Protein AF-A0A7S2JV57-F1 (afdb_monomer_lite)

Structure (mmCIF, N/CA/C/O backbone):
data_AF-A0A7S2JV57-F1
#
_entry.id   AF-A0A7S2JV57-F1
#
loop_
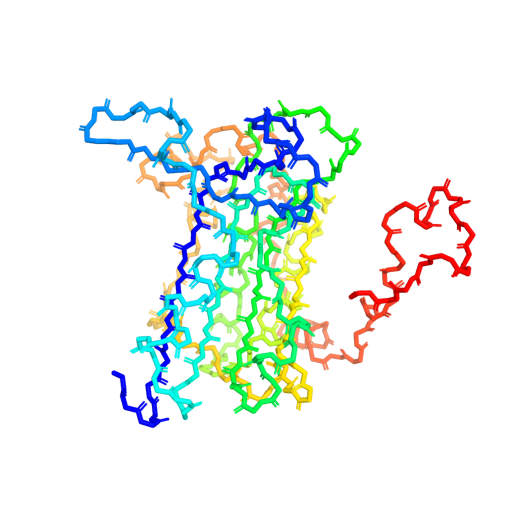_atom_site.group_PDB
_atom_site.id
_atom_site.type_symbol
_atom_site.label_atom_id
_atom_site.label_alt_id
_atom_site.label_comp_id
_atom_site.label_asym_id
_atom_site.label_entity_id
_atom_site.label_seq_id
_atom_site.pdbx_PDB_ins_code
_atom_site.Cartn_x
_atom_site.Cartn_y
_atom_site.Cartn_z
_atom_site.occupancy
_atom_site.B_iso_or_equiv
_atom_site.auth_seq_id
_atom_site.auth_comp_id
_atom_site.auth_asym_id
_atom_site.auth_atom_id
_atom_site.pdbx_PDB_model_num
ATOM 1 N N . CYS A 1 1 ? -5.143 -17.415 -11.036 1.00 80.00 1 CYS A N 1
ATOM 2 C CA . CYS A 1 1 ? -6.145 -16.483 -10.489 1.00 80.00 1 CYS A CA 1
ATOM 3 C C . CYS A 1 1 ? -7.452 -16.587 -11.271 1.00 80.00 1 CYS A C 1
ATOM 5 O O . CYS A 1 1 ? -7.381 -16.533 -12.492 1.00 80.00 1 CYS A O 1
ATOM 7 N N . GLY A 1 2 ? -8.588 -16.819 -10.602 1.00 85.44 2 GLY A N 1
ATOM 8 C CA . GLY A 1 2 ? -10.013 -16.694 -10.966 1.00 85.44 2 GLY A CA 1
ATOM 9 C C . GLY A 1 2 ? -10.443 -15.332 -11.540 1.00 85.44 2 GLY A C 1
ATOM 10 O O . GLY A 1 2 ? -9.710 -14.369 -11.351 1.00 85.44 2 GLY A O 1
ATOM 11 N N . PRO A 1 3 ? -11.622 -15.222 -12.188 1.00 82.31 3 PRO A N 1
ATOM 12 C CA . PRO A 1 3 ? -12.261 -13.926 -12.467 1.00 82.31 3 PRO A CA 1
ATOM 13 C C . PRO A 1 3 ? -12.579 -13.127 -11.191 1.00 82.31 3 PRO A C 1
ATOM 15 O O . PRO A 1 3 ? -12.542 -11.905 -11.201 1.00 82.31 3 PRO A O 1
ATOM 18 N N . ASP A 1 4 ? -12.827 -13.816 -10.074 1.00 90.69 4 ASP A N 1
ATOM 19 C CA . ASP A 1 4 ? -13.120 -13.181 -8.783 1.00 90.69 4 ASP A CA 1
ATOM 20 C C . ASP A 1 4 ? -11.883 -13.023 -7.888 1.00 90.69 4 ASP A C 1
ATOM 22 O O . ASP A 1 4 ? -11.968 -12.416 -6.818 1.00 90.69 4 ASP A O 1
ATOM 26 N N . ASP A 1 5 ? -10.726 -13.526 -8.319 1.00 95.81 5 ASP A N 1
ATOM 27 C CA . ASP A 1 5 ? -9.497 -13.430 -7.539 1.00 95.81 5 ASP A CA 1
ATOM 28 C C . ASP A 1 5 ? -8.924 -12.010 -7.600 1.00 95.81 5 ASP A C 1
ATOM 30 O O . ASP A 1 5 ? -9.118 -11.258 -8.561 1.00 95.81 5 ASP A O 1
ATOM 34 N N . VAL A 1 6 ? -8.147 -11.672 -6.573 1.00 97.56 6 VAL A N 1
ATOM 35 C CA . VAL A 1 6 ? -7.280 -10.497 -6.572 1.00 97.56 6 VAL A CA 1
ATOM 36 C C . 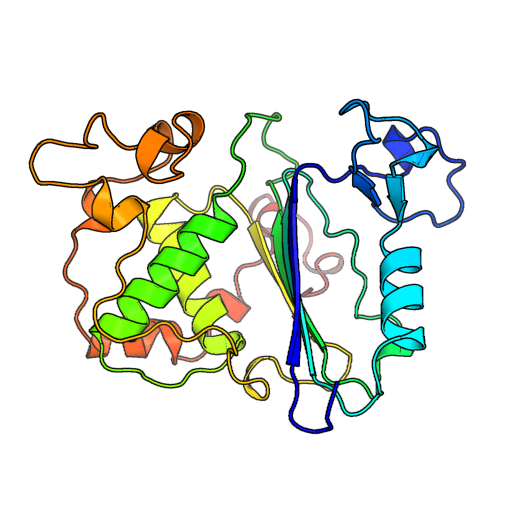VAL A 1 6 ? -5.839 -10.978 -6.466 1.00 97.56 6 VAL A C 1
ATOM 38 O O . VAL A 1 6 ? -5.483 -11.690 -5.528 1.00 97.56 6 VAL A O 1
ATOM 41 N N . TYR A 1 7 ? -5.006 -10.610 -7.433 1.00 98.00 7 TYR A N 1
ATOM 42 C CA . TYR A 1 7 ? -3.561 -10.750 -7.324 1.00 98.00 7 TYR A CA 1
ATOM 43 C C . TYR A 1 7 ? -3.022 -9.553 -6.541 1.00 98.00 7 TYR A C 1
ATOM 45 O O . TYR A 1 7 ? -3.195 -8.409 -6.958 1.00 98.00 7 TYR A O 1
ATOM 53 N N . VAL A 1 8 ? -2.384 -9.815 -5.402 1.00 98.06 8 VAL A N 1
ATOM 54 C CA . VAL A 1 8 ? -1.788 -8.775 -4.557 1.00 98.06 8 VAL A CA 1
ATOM 55 C C . VAL A 1 8 ? -0.277 -8.948 -4.557 1.00 98.06 8 VAL A C 1
ATOM 57 O O . VAL A 1 8 ? 0.218 -10.024 -4.218 1.00 98.06 8 VAL A O 1
ATOM 60 N N . LEU A 1 9 ? 0.448 -7.884 -4.892 1.00 97.81 9 LEU A N 1
ATOM 61 C CA . LEU A 1 9 ? 1.893 -7.800 -4.712 1.00 97.81 9 LEU A CA 1
ATOM 62 C C . LEU A 1 9 ? 2.192 -6.706 -3.696 1.00 97.81 9 LEU A C 1
ATOM 64 O O . LEU A 1 9 ? 1.820 -5.552 -3.890 1.00 97.81 9 LEU A O 1
ATOM 68 N N . TYR A 1 10 ? 2.877 -7.084 -2.623 1.00 97.19 10 TYR A N 1
ATOM 69 C CA . TYR A 1 10 ? 3.410 -6.159 -1.633 1.00 97.19 10 TYR A CA 1
ATOM 70 C C . TYR A 1 10 ? 4.933 -6.147 -1.729 1.00 97.19 10 TYR A C 1
ATOM 72 O O . TYR A 1 10 ? 5.565 -7.203 -1.644 1.00 97.19 10 TYR A O 1
ATOM 80 N N . PHE A 1 11 ? 5.510 -4.962 -1.887 1.00 95.38 11 PHE A N 1
ATOM 81 C CA . PHE A 1 11 ? 6.947 -4.737 -1.851 1.00 95.38 11 PHE A CA 1
ATOM 82 C C . PHE A 1 11 ? 7.257 -3.649 -0.829 1.00 95.38 11 PHE A C 1
ATOM 84 O O . PHE A 1 11 ? 6.668 -2.574 -0.881 1.00 95.38 11 PHE A O 1
ATOM 91 N N . ALA A 1 12 ? 8.204 -3.918 0.063 1.00 92.44 12 ALA A N 1
ATOM 92 C CA . ALA A 1 12 ? 8.790 -2.914 0.936 1.00 92.44 12 ALA A CA 1
ATOM 93 C C . ALA A 1 12 ? 10.308 -3.045 0.883 1.00 92.44 12 ALA A C 1
ATOM 95 O O . ALA A 1 12 ? 10.845 -4.119 1.164 1.00 92.44 12 ALA A O 1
ATOM 96 N N . GLY A 1 13 ? 10.991 -1.972 0.500 1.00 89.94 13 GLY A N 1
ATOM 97 C CA . GLY A 1 13 ? 12.435 -1.999 0.310 1.00 89.94 13 GLY A CA 1
ATOM 98 C C . GLY A 1 13 ? 12.952 -0.809 -0.482 1.00 89.94 13 GLY A C 1
ATOM 99 O O . GLY A 1 13 ? 12.261 0.191 -0.672 1.00 89.94 13 GLY A O 1
ATOM 100 N N . HIS A 1 14 ? 14.188 -0.924 -0.956 1.00 88.00 14 HIS A N 1
ATOM 101 C CA . HIS A 1 14 ? 14.800 0.124 -1.759 1.00 88.00 14 HIS A CA 1
ATOM 102 C C . HIS A 1 14 ? 14.254 0.112 -3.193 1.00 88.00 14 HIS A C 1
ATOM 104 O O . HIS A 1 14 ? 14.039 -0.937 -3.807 1.00 88.00 14 HIS A O 1
ATOM 110 N N . GLY A 1 15 ? 14.039 1.314 -3.712 1.00 87.19 15 GLY A N 1
ATOM 111 C CA . GLY A 1 15 ? 13.953 1.585 -5.143 1.00 87.19 15 GLY A CA 1
ATOM 112 C C . GLY A 1 15 ? 15.324 2.024 -5.657 1.00 87.19 15 GLY A C 1
ATOM 113 O O . GLY A 1 15 ? 16.251 2.214 -4.880 1.00 87.19 15 GLY A O 1
ATOM 114 N N . MET A 1 16 ? 15.487 2.164 -6.961 1.00 85.56 16 MET A N 1
ATOM 115 C CA . MET A 1 16 ? 16.676 2.786 -7.535 1.00 85.56 16 MET A CA 1
ATOM 116 C C . MET A 1 16 ? 16.305 3.413 -8.866 1.00 85.56 16 MET A C 1
ATOM 118 O O . MET A 1 16 ? 15.709 2.749 -9.716 1.00 85.56 16 MET A O 1
ATOM 122 N N . ASP A 1 17 ? 16.671 4.674 -9.063 1.00 82.81 17 ASP A N 1
ATOM 123 C CA . ASP A 1 17 ? 16.501 5.317 -10.358 1.00 82.81 17 ASP A CA 1
ATOM 124 C C . ASP A 1 17 ? 17.548 4.783 -11.340 1.00 82.81 17 ASP A C 1
ATOM 126 O O . ASP A 1 17 ? 18.711 4.564 -10.993 1.00 82.81 17 ASP A O 1
ATOM 130 N N . ALA A 1 18 ? 17.163 4.596 -12.604 1.00 71.69 18 ALA A N 1
ATOM 131 C CA . ALA A 1 18 ? 18.062 4.032 -13.614 1.00 71.69 18 ALA A CA 1
ATOM 132 C C . ALA A 1 18 ? 19.357 4.837 -13.813 1.00 71.69 18 ALA A C 1
ATOM 134 O O . ALA A 1 18 ? 20.391 4.276 -14.181 1.00 71.69 18 ALA A O 1
ATOM 135 N N . LYS A 1 19 ? 19.306 6.149 -13.544 1.00 70.12 19 LYS A N 1
ATOM 136 C CA . LYS A 1 19 ? 20.468 7.047 -13.590 1.00 70.12 19 LYS A CA 1
ATOM 137 C C . LYS A 1 19 ? 21.520 6.655 -12.553 1.00 70.12 19 LYS A C 1
ATOM 139 O O . LYS A 1 19 ? 22.707 6.651 -12.871 1.00 70.12 19 LYS A O 1
ATOM 144 N N . ASP A 1 20 ? 21.078 6.276 -11.359 1.00 70.44 20 ASP A N 1
ATOM 145 C CA . ASP A 1 20 ? 21.950 5.878 -10.252 1.00 70.44 20 ASP A CA 1
ATOM 146 C C . ASP A 1 20 ? 22.443 4.435 -10.414 1.00 70.44 20 ASP A C 1
ATOM 148 O O . ASP A 1 20 ? 23.538 4.091 -9.971 1.00 70.44 20 ASP A O 1
ATOM 152 N N . ALA A 1 21 ? 21.692 3.608 -11.146 1.00 64.25 21 ALA A N 1
ATOM 153 C CA . ALA A 1 21 ? 22.100 2.259 -11.533 1.00 64.25 21 ALA A CA 1
ATOM 154 C C . ALA A 1 21 ? 23.210 2.227 -12.610 1.00 64.25 21 ALA A C 1
ATOM 156 O O . ALA A 1 21 ? 23.669 1.147 -12.990 1.00 64.25 21 ALA A O 1
ATOM 157 N N . GLY A 1 22 ? 23.638 3.385 -13.135 1.00 61.78 22 GLY A N 1
ATOM 158 C CA . GLY A 1 22 ? 24.635 3.472 -14.206 1.00 61.78 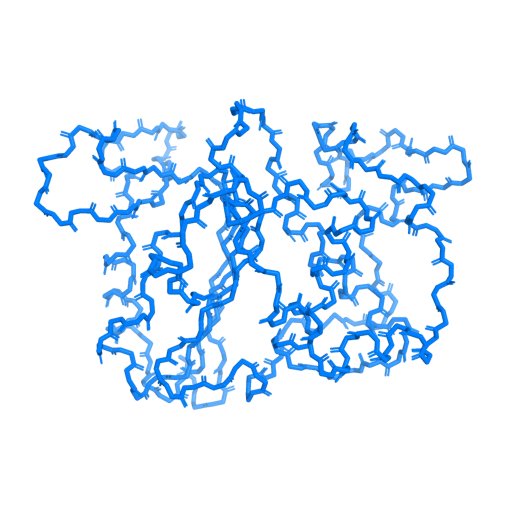22 GLY A CA 1
ATOM 159 C C . GLY A 1 22 ? 24.139 2.946 -15.559 1.00 61.78 22 GLY A C 1
ATOM 160 O O . GLY A 1 22 ? 24.955 2.647 -16.435 1.00 61.78 22 GLY A O 1
ATOM 161 N N . ALA A 1 23 ? 22.820 2.815 -15.738 1.00 58.62 23 ALA A N 1
ATOM 162 C CA . ALA A 1 23 ? 22.216 2.394 -16.995 1.00 58.62 23 ALA A CA 1
ATOM 163 C C . ALA A 1 23 ? 22.228 3.550 -18.013 1.00 58.62 23 ALA A C 1
ATOM 165 O O . ALA A 1 23 ? 21.997 4.711 -17.668 1.00 58.62 23 ALA A O 1
ATOM 166 N N . GLN A 1 24 ? 22.509 3.242 -19.284 1.00 52.22 24 GLN A N 1
ATOM 167 C CA . GLN A 1 24 ? 22.433 4.229 -20.365 1.00 52.22 24 GLN A CA 1
ATOM 168 C C . GLN A 1 24 ? 20.998 4.765 -20.472 1.00 52.22 24 GLN A C 1
ATOM 170 O O . GLN A 1 24 ? 20.042 3.996 -20.447 1.00 52.22 24 GLN A O 1
ATOM 175 N N . ALA A 1 25 ? 20.881 6.093 -20.544 1.00 45.31 25 ALA A N 1
ATOM 176 C CA . ALA A 1 25 ? 19.691 6.910 -20.290 1.00 45.31 25 ALA A CA 1
ATOM 177 C C . ALA A 1 25 ? 18.513 6.754 -21.281 1.00 45.31 25 ALA A C 1
ATOM 179 O O . ALA A 1 25 ? 17.686 7.660 -21.395 1.00 45.31 25 ALA A O 1
ATOM 180 N N . ASP A 1 26 ? 18.401 5.625 -21.974 1.00 43.16 26 ASP A N 1
ATOM 181 C CA . ASP A 1 26 ? 17.338 5.381 -22.943 1.00 43.16 26 ASP A CA 1
ATOM 182 C C . ASP A 1 26 ? 16.132 4.746 -22.241 1.00 43.16 26 ASP A C 1
ATOM 184 O O . ASP A 1 26 ? 15.951 3.532 -22.219 1.00 43.16 26 ASP A O 1
ATOM 188 N N . GLY A 1 27 ? 15.310 5.594 -21.616 1.00 50.84 27 GLY A N 1
ATOM 189 C CA . GLY A 1 27 ? 13.955 5.240 -21.169 1.00 50.84 27 GLY A CA 1
ATOM 190 C C . GLY A 1 27 ? 13.855 4.264 -19.991 1.00 50.84 27 GLY A C 1
ATOM 191 O O . GLY A 1 27 ? 12.753 3.834 -19.661 1.00 50.84 27 GLY A O 1
ATOM 192 N N . ALA A 1 28 ? 14.968 3.913 -19.346 1.00 56.12 28 ALA A N 1
ATOM 193 C CA . ALA A 1 28 ? 14.955 3.057 -18.168 1.00 56.12 28 ALA A CA 1
ATOM 194 C C . ALA A 1 28 ? 14.287 3.795 -16.990 1.00 56.12 28 ALA A C 1
ATOM 196 O O . ALA A 1 28 ? 14.824 4.770 -16.463 1.00 56.12 28 ALA A O 1
ATOM 197 N N . GLY A 1 29 ? 13.082 3.358 -16.617 1.00 72.56 29 GLY A N 1
ATOM 198 C CA . GLY A 1 29 ? 12.393 3.804 -15.404 1.00 72.56 29 GLY A CA 1
ATOM 199 C C . GLY A 1 29 ? 13.069 3.288 -14.129 1.00 72.56 29 GLY A C 1
ATOM 200 O O . GLY A 1 29 ? 14.086 2.592 -14.176 1.00 72.56 29 GLY A O 1
ATOM 201 N N . SER A 1 30 ? 12.507 3.620 -12.970 1.00 87.12 30 SER A N 1
ATOM 202 C CA . SER A 1 30 ? 13.023 3.156 -11.679 1.00 87.12 30 SER A CA 1
ATOM 203 C C . SER A 1 30 ? 12.874 1.634 -11.526 1.00 87.12 30 SER A C 1
ATOM 205 O O . SER A 1 30 ? 12.073 0.978 -12.199 1.00 87.12 30 SER A O 1
ATOM 207 N N . SER A 1 31 ? 13.699 1.049 -10.663 1.00 90.88 31 SER A N 1
ATOM 208 C CA . SER A 1 31 ? 13.781 -0.394 -10.422 1.00 90.88 31 SER A CA 1
ATOM 209 C C . SER A 1 31 ? 13.542 -0.724 -8.955 1.00 90.88 31 SER A C 1
ATOM 211 O O . SER A 1 31 ? 13.877 0.056 -8.066 1.00 90.88 31 SER A O 1
ATOM 213 N N . PHE A 1 32 ? 13.008 -1.912 -8.700 1.00 92.25 32 PHE A N 1
ATOM 214 C CA . PHE A 1 32 ? 13.012 -2.518 -7.375 1.00 92.25 32 PHE A CA 1
ATOM 215 C C . PHE A 1 32 ? 14.403 -3.083 -7.085 1.00 92.25 32 PHE A C 1
ATOM 217 O O . PHE A 1 32 ? 14.967 -3.805 -7.912 1.00 92.25 32 PHE A O 1
ATOM 224 N N . VAL A 1 33 ? 14.952 -2.787 -5.909 1.00 92.19 33 VAL A N 1
ATOM 225 C CA . VAL A 1 33 ? 16.232 -3.348 -5.470 1.00 92.19 33 VAL A CA 1
ATOM 226 C C . VAL A 1 33 ? 15.966 -4.663 -4.750 1.00 92.19 33 VAL A C 1
ATOM 228 O O . VAL A 1 33 ? 15.446 -4.685 -3.633 1.00 92.19 33 VAL A O 1
ATOM 231 N N . LEU A 1 34 ? 16.320 -5.772 -5.394 1.00 94.12 34 LEU A N 1
ATOM 232 C CA . LEU A 1 34 ? 16.249 -7.107 -4.810 1.00 94.12 34 LEU A CA 1
ATOM 233 C C . LEU A 1 34 ? 17.633 -7.550 -4.328 1.00 94.12 34 LEU A C 1
ATOM 235 O O . LEU A 1 34 ? 18.658 -6.923 -4.616 1.00 94.12 34 LEU A O 1
ATOM 239 N N . VAL A 1 35 ? 17.659 -8.673 -3.615 1.00 95.25 35 VAL A N 1
ATOM 240 C CA . VAL A 1 35 ? 18.890 -9.313 -3.147 1.00 95.25 35 VAL A CA 1
ATOM 241 C C . VAL A 1 35 ? 19.054 -10.693 -3.765 1.00 95.25 35 VAL A C 1
ATOM 243 O O . VAL A 1 35 ? 18.076 -11.399 -4.022 1.00 95.25 35 VAL A O 1
ATOM 246 N N . ASP A 1 36 ? 20.301 -11.092 -3.991 1.00 95.62 36 ASP A N 1
ATOM 247 C CA . ASP A 1 36 ? 20.617 -12.462 -4.375 1.00 95.62 36 ASP A CA 1
ATOM 248 C C . ASP A 1 36 ? 20.495 -13.429 -3.177 1.00 95.62 36 ASP A C 1
ATOM 250 O O . ASP A 1 36 ? 20.181 -13.055 -2.045 1.00 95.62 36 ASP A O 1
ATOM 254 N N . LYS A 1 37 ? 20.798 -14.710 -3.410 1.00 96.00 37 LYS A N 1
ATOM 255 C CA . LYS A 1 37 ? 20.802 -15.749 -2.363 1.00 96.00 37 LYS A CA 1
ATOM 256 C C . LYS A 1 37 ? 21.772 -15.485 -1.198 1.00 96.00 37 LYS A C 1
ATOM 258 O O . LYS A 1 37 ? 21.692 -16.182 -0.191 1.00 96.00 37 LYS A O 1
ATOM 263 N N . ASN A 1 38 ? 22.705 -14.546 -1.351 1.00 96.62 38 ASN A N 1
ATOM 264 C CA . ASN A 1 38 ? 23.681 -14.152 -0.340 1.00 96.62 38 ASN A CA 1
ATOM 265 C C . ASN A 1 38 ? 23.301 -12.831 0.350 1.00 96.62 38 ASN A C 1
ATOM 267 O O . ASN A 1 38 ? 24.055 -12.362 1.201 1.00 96.62 38 ASN A O 1
ATOM 271 N N . GLY A 1 39 ? 22.165 -12.222 -0.005 1.00 92.94 39 GLY A N 1
ATOM 272 C CA . GLY A 1 39 ? 21.767 -10.916 0.514 1.00 92.94 39 GLY A CA 1
ATOM 273 C C . GLY A 1 39 ? 22.492 -9.741 -0.150 1.00 92.94 39 GLY A C 1
ATOM 274 O O . GLY A 1 39 ? 22.463 -8.640 0.392 1.00 92.94 39 GLY A O 1
ATOM 275 N N . LEU A 1 40 ? 23.171 -9.957 -1.282 1.00 94.25 40 LEU A N 1
ATOM 276 C CA . LEU A 1 40 ? 23.930 -8.919 -1.975 1.00 94.25 40 LEU A CA 1
ATOM 277 C C . LEU A 1 40 ? 23.088 -8.250 -3.062 1.00 94.25 40 LEU A C 1
ATOM 279 O O . LEU A 1 40 ? 22.316 -8.906 -3.765 1.00 94.25 40 LEU A O 1
ATOM 283 N N . VAL A 1 41 ? 23.293 -6.942 -3.214 1.00 90.56 41 VAL A N 1
ATOM 284 C CA . VAL A 1 41 ? 22.716 -6.133 -4.290 1.00 90.56 41 VAL A CA 1
ATOM 285 C C . VAL A 1 41 ? 23.730 -6.013 -5.425 1.00 90.56 41 VAL A C 1
ATOM 287 O O . VAL A 1 41 ? 24.907 -5.729 -5.196 1.00 90.56 41 VAL A O 1
ATOM 290 N N . SER A 1 42 ? 23.278 -6.229 -6.656 1.00 90.81 42 SER A N 1
ATOM 291 C CA . SER A 1 42 ? 24.068 -6.039 -7.874 1.00 90.81 42 SER A CA 1
ATOM 292 C C . SER A 1 42 ? 23.161 -5.627 -9.033 1.00 90.81 42 SER A C 1
ATOM 294 O O . SER A 1 42 ? 21.941 -5.649 -8.907 1.00 90.81 42 SER A O 1
ATOM 296 N N . SER A 1 43 ? 23.731 -5.282 -10.188 1.00 88.50 43 SER A N 1
ATOM 297 C CA . SER A 1 43 ? 22.936 -4.904 -11.364 1.00 88.50 43 SER A CA 1
ATOM 298 C C . SER A 1 43 ? 21.958 -5.995 -11.819 1.00 88.50 43 SER A C 1
ATOM 300 O O . SER A 1 43 ? 20.899 -5.672 -12.341 1.00 88.50 43 SER A O 1
ATOM 302 N N . SER A 1 44 ? 22.264 -7.277 -11.589 1.00 90.19 44 SER A N 1
ATOM 303 C CA . SER A 1 44 ? 21.367 -8.394 -11.916 1.00 90.19 44 SER A CA 1
ATOM 304 C C . SER A 1 44 ? 20.262 -8.635 -10.885 1.00 90.19 44 SER A C 1
ATOM 306 O O . SER A 1 44 ? 19.392 -9.469 -11.125 1.00 90.19 44 SER A O 1
ATOM 308 N N . THR A 1 45 ? 20.295 -7.950 -9.738 1.00 91.69 45 THR A N 1
ATOM 309 C CA . THR A 1 45 ? 19.235 -8.006 -8.719 1.00 91.69 45 THR A CA 1
ATOM 310 C C . THR A 1 45 ? 18.338 -6.770 -8.753 1.00 91.69 45 THR A C 1
ATOM 312 O O . THR A 1 45 ? 17.473 -6.617 -7.896 1.00 91.69 45 THR A O 1
ATOM 315 N N . LEU A 1 46 ? 18.516 -5.891 -9.739 1.00 91.94 46 LEU A N 1
ATOM 316 C CA . LEU A 1 46 ? 17.572 -4.819 -10.023 1.00 91.94 46 LEU A CA 1
ATOM 317 C C . LEU A 1 46 ? 16.452 -5.380 -10.895 1.00 91.94 46 LEU A C 1
ATOM 319 O O . LEU A 1 46 ? 16.721 -5.980 -11.932 1.00 91.94 46 LEU A O 1
ATOM 323 N N . LEU A 1 47 ? 15.205 -5.184 -10.472 1.00 92.75 47 LEU A N 1
ATOM 324 C CA . LEU A 1 47 ? 14.024 -5.538 -11.253 1.00 92.75 47 LEU A CA 1
ATOM 325 C C . LEU A 1 47 ? 13.377 -4.250 -11.776 1.00 92.75 47 LEU A C 1
ATOM 327 O O . LEU A 1 47 ? 12.727 -3.548 -10.994 1.00 92.75 47 LEU A O 1
ATOM 331 N N . PRO A 1 48 ? 13.533 -3.915 -13.067 1.00 91.44 48 PRO A N 1
ATOM 332 C CA . PRO A 1 48 ? 12.855 -2.773 -13.662 1.00 91.44 48 PRO A CA 1
ATOM 333 C C . PRO A 1 48 ? 11.341 -2.901 -13.514 1.00 91.44 48 PRO A C 1
ATOM 335 O O . PRO A 1 48 ? 10.774 -3.977 -13.725 1.00 91.44 48 PRO A O 1
ATOM 338 N N . GLY A 1 49 ? 10.660 -1.796 -13.207 1.00 90.25 49 GLY A N 1
ATOM 339 C CA . GLY A 1 49 ? 9.206 -1.832 -13.056 1.00 90.25 49 GLY A CA 1
ATOM 340 C C . GLY A 1 49 ? 8.480 -2.303 -14.318 1.00 90.25 49 GLY A C 1
ATOM 341 O O . GLY A 1 49 ? 7.552 -3.101 -14.221 1.00 90.25 49 GLY A O 1
ATOM 342 N N . GLY A 1 50 ? 8.971 -1.934 -15.507 1.00 89.81 50 GLY A N 1
ATOM 343 C CA . GLY A 1 50 ? 8.435 -2.424 -16.784 1.00 89.81 50 GLY A CA 1
ATOM 344 C C . GLY A 1 50 ? 8.553 -3.944 -16.972 1.00 89.81 50 GLY A C 1
ATOM 345 O O . GLY A 1 50 ? 7.659 -4.565 -17.554 1.00 89.81 50 GLY A O 1
ATOM 346 N N . GLU A 1 51 ? 9.605 -4.572 -16.437 1.00 92.56 51 GLU A N 1
ATOM 347 C CA . GLU A 1 51 ? 9.763 -6.032 -16.464 1.00 92.56 51 GLU A CA 1
ATOM 348 C C . GLU A 1 51 ? 8.761 -6.707 -15.520 1.00 92.56 51 GLU A C 1
ATOM 350 O O . GLU A 1 51 ? 8.098 -7.669 -15.914 1.00 92.56 51 GLU A O 1
ATOM 355 N N . LEU A 1 52 ? 8.566 -6.157 -14.315 1.00 94.00 52 LEU A N 1
ATOM 356 C CA . LEU A 1 52 ? 7.525 -6.624 -13.397 1.00 94.00 52 LEU A CA 1
ATOM 357 C C . LEU A 1 52 ? 6.127 -6.491 -14.021 1.00 94.00 52 LEU A C 1
ATOM 359 O O . LEU A 1 52 ? 5.351 -7.448 -13.995 1.00 94.00 52 LEU A O 1
ATOM 363 N N . CYS A 1 53 ? 5.818 -5.337 -14.619 1.00 93.56 53 CYS A N 1
ATOM 364 C CA . CYS A 1 53 ? 4.561 -5.097 -15.327 1.00 93.56 53 CYS A CA 1
ATOM 365 C C . CYS A 1 53 ? 4.344 -6.137 -16.434 1.00 93.56 53 CYS A C 1
ATOM 367 O O . CYS A 1 53 ? 3.286 -6.762 -16.495 1.00 93.56 53 CYS A O 1
ATOM 369 N N . SER A 1 54 ? 5.367 -6.390 -17.254 1.00 93.56 54 SER A N 1
ATOM 370 C CA . SER A 1 54 ? 5.321 -7.386 -18.332 1.00 93.56 54 SER A CA 1
ATOM 371 C C . SER A 1 54 ? 5.079 -8.802 -17.802 1.00 93.56 54 SER A C 1
ATOM 373 O O . SER A 1 54 ? 4.251 -9.540 -18.342 1.00 93.56 54 SER A O 1
ATOM 375 N N . ALA A 1 55 ? 5.751 -9.180 -16.711 1.00 95.56 55 ALA A N 1
ATOM 376 C CA . ALA A 1 55 ? 5.570 -10.478 -16.071 1.00 95.56 55 ALA A CA 1
ATOM 377 C C . ALA A 1 55 ? 4.142 -10.654 -15.525 1.00 95.56 55 ALA A C 1
ATOM 379 O O . ALA A 1 55 ? 3.526 -11.703 -15.726 1.00 95.56 55 ALA A O 1
ATOM 380 N N . VAL A 1 56 ? 3.582 -9.620 -14.886 1.00 96.06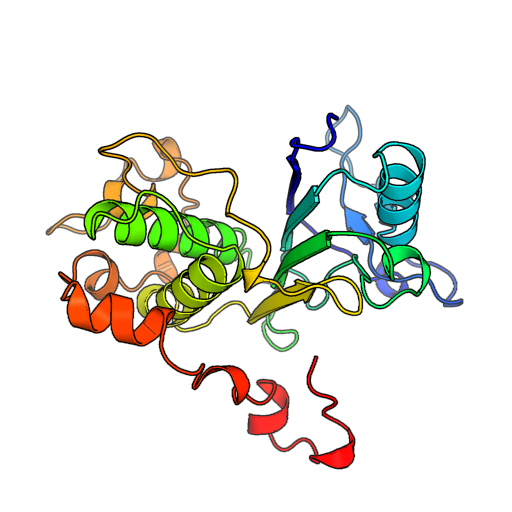 56 VAL A N 1
ATOM 381 C CA . VAL A 1 56 ? 2.199 -9.637 -14.386 1.00 96.06 56 VAL A CA 1
ATOM 382 C C . VAL A 1 56 ? 1.203 -9.698 -15.542 1.00 96.06 56 VAL A C 1
ATOM 384 O O . VAL A 1 56 ? 0.293 -10.523 -15.511 1.00 96.06 56 VAL A O 1
ATOM 387 N N . LEU A 1 57 ? 1.387 -8.896 -16.592 1.00 95.06 57 LEU A N 1
ATOM 388 C CA . LEU A 1 57 ? 0.510 -8.895 -17.765 1.00 95.06 57 LEU A CA 1
ATOM 389 C C . LEU A 1 57 ? 0.481 -10.250 -18.489 1.00 95.06 57 LEU A C 1
ATOM 391 O O . LEU A 1 57 ? -0.578 -10.647 -18.982 1.00 95.06 57 LEU A O 1
ATOM 395 N N . GLY A 1 58 ? 1.616 -10.957 -18.534 1.00 95.69 58 GLY A N 1
ATOM 396 C CA . GLY A 1 58 ? 1.726 -12.290 -19.129 1.00 95.69 58 GLY A CA 1
ATOM 397 C C . GLY A 1 58 ? 1.253 -13.434 -18.224 1.00 95.69 58 GLY A C 1
ATOM 398 O O . GLY A 1 58 ? 0.797 -14.460 -18.728 1.00 95.69 58 GLY A O 1
ATOM 399 N N . GLY A 1 59 ? 1.353 -13.280 -16.899 1.00 95.44 59 GLY A N 1
ATOM 400 C CA . GLY A 1 59 ? 1.028 -14.331 -15.926 1.00 95.44 59 GLY A CA 1
ATOM 401 C C . GLY A 1 59 ? -0.369 -14.238 -15.301 1.00 95.44 59 GLY A C 1
ATOM 402 O O . GLY A 1 59 ? -0.920 -15.252 -14.866 1.00 95.44 59 GLY A O 1
ATOM 403 N N . VAL A 1 60 ? -0.955 -13.041 -15.245 1.00 96.12 60 VAL A N 1
ATOM 404 C CA . VAL A 1 60 ? -2.247 -12.771 -14.603 1.00 96.12 60 VAL A CA 1
ATOM 405 C C . VAL A 1 60 ? -3.318 -12.538 -15.666 1.00 96.12 60 VAL A C 1
ATOM 407 O O . VAL A 1 60 ? -3.143 -11.734 -16.583 1.00 96.12 60 VAL A O 1
ATOM 410 N N . ARG A 1 61 ? -4.448 -13.246 -15.537 1.00 95.50 61 ARG A N 1
ATOM 411 C CA . ARG A 1 61 ? -5.560 -13.150 -16.492 1.00 95.50 61 ARG A CA 1
ATOM 412 C C . ARG A 1 61 ? -6.131 -11.725 -16.538 1.00 95.50 61 ARG A C 1
ATOM 414 O O . ARG A 1 61 ? -6.188 -11.093 -15.484 1.00 95.50 61 ARG A O 1
ATOM 421 N N . PRO A 1 62 ? -6.586 -11.231 -17.705 1.00 94.62 62 PRO A N 1
ATOM 422 C CA . PRO A 1 62 ? -7.096 -9.865 -17.842 1.00 94.62 62 PRO A CA 1
ATOM 423 C C . PRO A 1 62 ? -8.243 -9.509 -16.891 1.00 94.62 62 PRO A C 1
ATOM 425 O O . PRO A 1 62 ? -8.334 -8.369 -16.448 1.00 94.62 62 PRO A O 1
ATOM 428 N N . GLU A 1 63 ? -9.082 -10.487 -16.546 1.00 95.12 63 GLU A N 1
ATOM 429 C CA . GLU A 1 63 ? -10.240 -10.306 -15.667 1.00 95.12 63 GLU A CA 1
ATOM 430 C C . GLU A 1 63 ? -9.868 -10.322 -14.176 1.00 95.12 63 GLU A C 1
ATOM 432 O O . GLU A 1 63 ? -10.687 -9.975 -13.333 1.00 95.12 63 GLU A O 1
ATOM 437 N N . THR A 1 64 ? -8.652 -10.755 -13.827 1.00 97.12 64 THR A N 1
ATOM 438 C CA . THR A 1 64 ? -8.184 -10.758 -12.437 1.00 97.12 64 THR A CA 1
ATOM 439 C C . THR A 1 64 ? -7.830 -9.337 -12.010 1.00 97.12 64 THR A C 1
ATOM 441 O O . THR A 1 64 ? -7.051 -8.650 -12.670 1.00 97.12 64 THR A O 1
ATOM 444 N N . ARG A 1 65 ? -8.339 -8.924 -10.850 1.00 97.62 65 ARG A N 1
ATOM 445 C CA . ARG A 1 65 ? -7.979 -7.647 -10.223 1.00 97.62 65 ARG A CA 1
ATOM 446 C C . ARG A 1 65 ? -6.537 -7.688 -9.730 1.00 97.62 65 ARG A C 1
ATOM 448 O O . ARG A 1 65 ? -6.128 -8.675 -9.121 1.00 97.62 65 ARG A O 1
ATOM 455 N N . VAL A 1 66 ? -5.778 -6.621 -9.946 1.00 98.00 66 VAL A N 1
ATOM 456 C CA . VAL A 1 66 ? -4.375 -6.523 -9.521 1.00 98.00 66 VAL A CA 1
ATOM 457 C C . VAL A 1 66 ? -4.207 -5.348 -8.570 1.00 98.00 66 VAL A C 1
ATOM 459 O O . VAL A 1 66 ? -4.559 -4.219 -8.898 1.00 98.00 66 VAL A O 1
ATOM 462 N N . LEU A 1 67 ? -3.641 -5.613 -7.399 1.00 98.31 67 LEU A N 1
ATOM 463 C CA . LEU A 1 67 ? -3.315 -4.598 -6.409 1.00 98.31 67 LEU A CA 1
ATOM 464 C C . LEU A 1 67 ? -1.814 -4.627 -6.120 1.00 98.31 67 LEU A C 1
ATOM 466 O O . LEU A 1 67 ? -1.300 -5.605 -5.574 1.00 98.31 67 LEU A O 1
ATOM 470 N N . PHE A 1 68 ? -1.126 -3.540 -6.454 1.00 98.06 68 PHE A N 1
ATOM 471 C CA . PHE A 1 68 ? 0.254 -3.306 -6.046 1.00 98.06 68 PHE A CA 1
ATOM 472 C C . PHE A 1 68 ? 0.281 -2.436 -4.789 1.00 98.06 68 PHE A C 1
ATOM 474 O O . PHE A 1 68 ? -0.381 -1.403 -4.732 1.00 98.06 68 PHE A O 1
ATOM 481 N N . ILE A 1 69 ? 1.056 -2.846 -3.790 1.00 97.44 69 ILE A N 1
ATOM 482 C CA . ILE A 1 69 ? 1.326 -2.082 -2.572 1.00 97.44 69 ILE A CA 1
ATOM 483 C C . ILE A 1 69 ? 2.841 -1.924 -2.481 1.00 97.44 69 ILE A C 1
ATOM 485 O O . ILE A 1 69 ? 3.549 -2.910 -2.278 1.00 97.44 69 ILE A O 1
ATOM 489 N N . VAL A 1 70 ? 3.342 -0.706 -2.672 1.00 95.38 70 VAL A N 1
ATOM 490 C CA . VAL A 1 70 ? 4.780 -0.443 -2.818 1.00 95.38 70 VAL A CA 1
ATOM 491 C C . VAL A 1 70 ? 5.242 0.576 -1.781 1.00 95.38 70 VAL A C 1
ATOM 493 O O . VAL A 1 70 ? 4.881 1.742 -1.840 1.00 95.38 70 VAL A O 1
ATOM 496 N N . ASP A 1 71 ? 6.054 0.155 -0.820 1.00 93.44 71 ASP A N 1
ATOM 497 C CA . ASP A 1 71 ? 6.649 1.031 0.189 1.00 93.44 71 ASP A CA 1
ATOM 498 C C . ASP A 1 71 ? 8.145 1.195 -0.085 1.00 93.44 71 ASP A C 1
ATOM 500 O O . ASP A 1 71 ? 8.947 0.298 0.189 1.00 93.44 71 ASP A O 1
ATOM 504 N N . THR A 1 72 ? 8.517 2.324 -0.688 1.00 88.56 72 THR A N 1
ATOM 505 C CA . THR A 1 72 ? 9.895 2.587 -1.116 1.00 88.56 72 THR A CA 1
ATOM 506 C C . THR A 1 72 ? 10.416 3.911 -0.579 1.00 88.56 72 THR A C 1
ATOM 508 O O . THR A 1 72 ? 9.679 4.883 -0.421 1.00 88.56 72 THR A O 1
ATOM 511 N N . CYS A 1 73 ? 11.722 3.966 -0.330 1.00 77.25 73 CYS A N 1
ATOM 512 C CA . CYS A 1 73 ? 12.410 5.169 0.142 1.00 77.25 73 CYS A CA 1
ATOM 513 C C . CYS A 1 73 ? 12.807 6.151 -0.973 1.00 77.25 73 CYS A C 1
ATOM 515 O O . CYS A 1 73 ? 13.405 7.176 -0.675 1.00 77.25 73 CYS A O 1
ATOM 517 N N . HIS A 1 74 ? 12.501 5.864 -2.242 1.00 73.44 74 HIS A N 1
ATOM 518 C CA . HIS A 1 74 ? 12.818 6.763 -3.357 1.00 73.44 74 HIS A CA 1
ATOM 519 C C . HIS A 1 74 ? 11.601 7.591 -3.759 1.00 73.44 74 HIS A C 1
ATOM 521 O O . HIS A 1 74 ? 10.474 7.313 -3.346 1.00 73.44 74 HIS A O 1
ATOM 527 N N . SER A 1 75 ? 11.858 8.639 -4.534 1.00 66.38 75 SER A N 1
ATOM 528 C CA . SER A 1 75 ? 10.901 9.689 -4.889 1.00 66.38 75 SER A CA 1
ATOM 529 C C . SER A 1 75 ? 9.909 9.304 -5.982 1.00 66.38 75 SER A C 1
ATOM 531 O O . SER A 1 75 ? 8.989 10.067 -6.262 1.00 66.38 75 SER A O 1
ATOM 533 N N . SER A 1 76 ? 10.072 8.137 -6.604 1.00 71.94 76 SER A N 1
ATOM 534 C CA . SER A 1 76 ? 9.166 7.653 -7.639 1.00 71.94 76 SER A CA 1
ATOM 535 C C . SER A 1 76 ? 8.889 6.163 -7.483 1.00 71.94 76 SER A C 1
ATOM 537 O O . SER A 1 76 ? 9.723 5.392 -7.002 1.00 71.94 76 SER A O 1
ATOM 539 N N . THR A 1 77 ? 7.679 5.762 -7.867 1.00 78.94 77 THR A N 1
ATOM 540 C CA . THR A 1 77 ? 7.328 4.347 -7.952 1.00 78.94 77 THR A CA 1
ATOM 541 C C . THR A 1 77 ? 7.888 3.769 -9.256 1.00 78.94 77 THR A C 1
ATOM 543 O O . THR A 1 77 ? 7.733 4.390 -10.307 1.00 78.94 77 THR A O 1
ATOM 546 N N . PRO A 1 78 ? 8.520 2.580 -9.232 1.00 84.25 78 PRO A N 1
ATOM 547 C CA . PRO A 1 78 ? 8.928 1.879 -10.451 1.00 84.25 78 PRO A CA 1
ATOM 548 C C . PRO A 1 78 ? 7.764 1.541 -11.392 1.00 84.25 78 PRO A C 1
ATOM 550 O O . PRO A 1 78 ? 7.985 1.225 -12.558 1.00 84.25 78 PRO A O 1
ATOM 553 N N . LEU A 1 79 ? 6.529 1.539 -10.884 1.00 90.44 79 LEU A N 1
ATOM 554 C CA . LEU A 1 79 ? 5.346 1.138 -11.635 1.00 90.44 79 LEU A CA 1
ATOM 555 C C . LEU A 1 79 ? 4.790 2.311 -12.442 1.00 90.44 79 LEU A C 1
ATOM 557 O O . LEU A 1 79 ? 4.475 3.355 -11.880 1.00 90.44 79 LEU A O 1
ATOM 561 N N . ASP A 1 80 ? 4.590 2.099 -13.741 1.00 88.88 80 ASP A N 1
ATOM 562 C CA . ASP A 1 80 ? 3.808 3.001 -14.582 1.00 88.88 80 ASP A CA 1
ATOM 563 C C . ASP A 1 80 ? 2.533 2.299 -15.053 1.00 88.88 80 ASP A C 1
ATOM 565 O O . ASP A 1 80 ? 2.548 1.446 -15.946 1.00 88.88 80 ASP A O 1
ATOM 569 N N . LEU A 1 81 ? 1.417 2.633 -14.404 1.00 91.81 81 LEU A N 1
ATOM 570 C CA . LEU A 1 81 ? 0.097 2.151 -14.794 1.00 91.81 81 LEU A CA 1
ATOM 571 C C . LEU A 1 81 ? -0.613 3.067 -15.798 1.00 91.81 81 LEU A C 1
ATOM 573 O O . LEU A 1 81 ? -1.732 2.744 -16.176 1.00 91.81 81 LEU A O 1
ATOM 577 N N . GLN A 1 82 ? -0.011 4.180 -16.240 1.00 89.12 82 GLN A N 1
ATOM 578 C CA . GLN A 1 82 ? -0.570 4.993 -17.334 1.00 89.12 82 GLN A CA 1
ATOM 579 C C . GLN A 1 82 ? -0.212 4.452 -18.721 1.00 89.12 82 GLN A C 1
ATOM 581 O O . GLN A 1 82 ? -0.739 4.936 -19.724 1.00 89.12 82 GLN A O 1
ATOM 586 N N . ASP A 1 83 ? 0.647 3.436 -18.788 1.00 86.06 83 ASP A N 1
ATOM 587 C CA . ASP A 1 83 ? 0.924 2.710 -20.018 1.00 86.06 83 ASP A CA 1
ATOM 588 C C . ASP A 1 83 ? -0.375 2.114 -20.603 1.00 86.06 83 ASP A C 1
ATOM 590 O O . ASP A 1 83 ? -1.183 1.495 -19.900 1.00 86.06 83 ASP A O 1
ATOM 594 N N . GLY A 1 84 ? -0.560 2.273 -21.917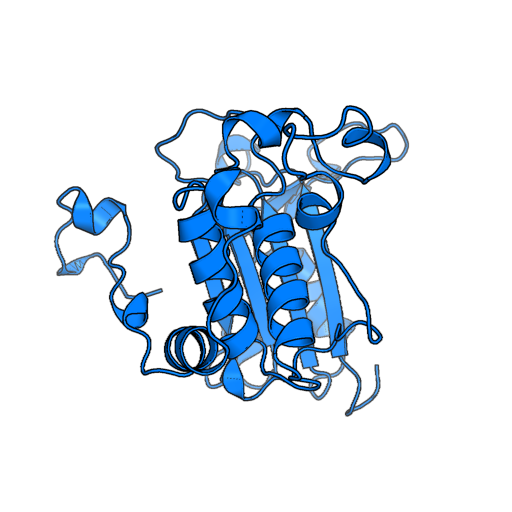 1.00 87.31 84 GLY A N 1
ATOM 595 C CA . GLY A 1 84 ? -1.706 1.756 -22.663 1.00 87.31 84 GLY A CA 1
ATOM 596 C C . GLY A 1 84 ? -1.893 0.238 -22.540 1.00 87.31 84 GLY A C 1
ATOM 597 O O . GLY A 1 84 ? -2.996 -0.270 -22.735 1.00 87.31 84 GLY A O 1
ATOM 598 N N . HIS A 1 85 ? -0.853 -0.500 -22.140 1.00 90.81 85 HIS A N 1
ATOM 599 C CA . HIS A 1 85 ? -0.951 -1.927 -21.826 1.00 90.81 85 HIS A CA 1
ATOM 600 C C . HIS A 1 85 ? -1.939 -2.262 -20.687 1.00 90.81 85 HIS A C 1
ATOM 602 O O . HIS A 1 85 ? -2.354 -3.421 -20.566 1.00 90.81 85 HIS A O 1
ATOM 608 N N . TRP A 1 86 ? -2.358 -1.274 -19.886 1.00 94.88 86 TRP A N 1
ATOM 609 C CA . TRP A 1 86 ? -3.306 -1.443 -18.783 1.00 94.88 86 TRP A CA 1
ATOM 610 C C . TRP A 1 86 ? -4.749 -1.000 -19.083 1.00 94.88 86 TRP A C 1
ATOM 612 O O . TRP A 1 86 ? -5.595 -1.205 -18.218 1.00 94.88 86 TRP A O 1
ATOM 622 N N . GLU A 1 87 ? -5.067 -0.433 -20.259 1.00 92.69 87 GLU A N 1
ATOM 623 C CA . GLU A 1 87 ? -6.374 0.220 -20.534 1.00 92.69 87 GLU A CA 1
ATOM 624 C C . GLU A 1 87 ? -7.617 -0.642 -20.241 1.00 92.69 87 GLU A C 1
ATOM 626 O O . GLU A 1 87 ? -8.652 -0.107 -19.846 1.00 92.69 87 GLU A O 1
ATOM 631 N N . ASP A 1 88 ? -7.517 -1.964 -20.390 1.00 92.25 88 ASP A N 1
ATOM 632 C CA . ASP A 1 88 ? -8.616 -2.911 -20.146 1.00 92.25 88 ASP A CA 1
ATOM 633 C C . ASP A 1 88 ? -8.400 -3.770 -18.886 1.00 92.25 88 ASP A C 1
ATOM 635 O O . ASP A 1 88 ? -8.996 -4.839 -18.728 1.00 92.25 88 ASP A O 1
ATOM 639 N N . ARG A 1 89 ? -7.507 -3.348 -17.984 1.00 95.88 89 ARG A N 1
ATOM 640 C CA . ARG A 1 89 ? -7.146 -4.098 -16.775 1.00 95.88 89 ARG A CA 1
ATOM 641 C C . ARG A 1 89 ? -7.683 -3.415 -15.519 1.00 95.88 89 ARG A C 1
ATOM 643 O O . ARG A 1 89 ? -7.695 -2.196 -15.389 1.00 95.88 89 ARG A O 1
ATOM 650 N N . GLN A 1 90 ? -8.090 -4.222 -14.542 1.00 96.69 90 GLN A N 1
ATOM 651 C CA . GLN A 1 90 ? -8.552 -3.741 -13.238 1.00 96.69 90 GLN A CA 1
ATOM 652 C C . GLN A 1 90 ? -7.378 -3.673 -12.260 1.00 96.69 90 GLN A C 1
ATOM 654 O O . GLN A 1 90 ? -7.188 -4.580 -11.446 1.00 96.69 90 GLN A O 1
ATOM 659 N N . VAL A 1 91 ? -6.560 -2.627 -12.377 1.00 97.31 91 VAL A N 1
ATOM 660 C CA . VAL A 1 91 ? -5.302 -2.507 -11.624 1.00 97.31 91 VAL A CA 1
ATOM 661 C C . VAL A 1 91 ? -5.257 -1.225 -10.818 1.00 97.31 91 VAL A C 1
ATOM 663 O O . VAL A 1 91 ? -5.651 -0.165 -11.302 1.00 97.31 91 VAL A O 1
ATOM 666 N N . VAL A 1 92 ? -4.756 -1.332 -9.591 1.00 97.69 92 VAL A N 1
ATOM 667 C CA . VAL A 1 92 ? -4.433 -0.188 -8.740 1.00 97.69 92 VAL A CA 1
ATOM 668 C C . VAL A 1 92 ? -3.060 -0.410 -8.119 1.00 97.69 92 VAL A C 1
ATOM 670 O O . VAL A 1 92 ? -2.792 -1.478 -7.572 1.00 97.69 92 VAL A O 1
ATOM 673 N N . ALA A 1 93 ? -2.203 0.603 -8.169 1.00 97.12 93 ALA A N 1
ATOM 674 C CA . ALA A 1 93 ? -1.008 0.692 -7.347 1.00 97.12 93 ALA A CA 1
ATOM 675 C C . ALA A 1 93 ? -1.217 1.740 -6.256 1.00 97.12 93 ALA A C 1
ATOM 677 O O . ALA A 1 93 ? -1.630 2.860 -6.539 1.00 97.12 93 ALA A O 1
ATOM 678 N N . VAL A 1 94 ? -0.916 1.384 -5.012 1.00 96.50 94 VAL A N 1
ATOM 679 C CA . VAL A 1 94 ? -0.777 2.322 -3.896 1.00 96.50 94 VAL A CA 1
ATOM 680 C C . VAL A 1 94 ? 0.679 2.315 -3.465 1.00 96.50 94 VAL A C 1
ATOM 682 O O . VAL A 1 94 ? 1.251 1.247 -3.234 1.00 96.50 94 VAL A O 1
ATOM 685 N N . SER A 1 95 ? 1.288 3.494 -3.397 1.00 94.75 95 SER A N 1
ATOM 686 C CA . SER A 1 95 ? 2.711 3.610 -3.101 1.00 94.75 95 SER A CA 1
ATOM 687 C C . SER A 1 95 ? 2.987 4.640 -2.015 1.00 94.75 95 SER A C 1
ATOM 689 O O . SER A 1 95 ? 2.299 5.653 -1.914 1.00 94.75 95 SER A O 1
ATOM 691 N N . GLY A 1 96 ? 4.017 4.378 -1.218 1.00 92.44 96 GLY A N 1
ATOM 692 C CA . GLY A 1 96 ? 4.687 5.362 -0.383 1.00 92.44 96 GLY A CA 1
ATOM 693 C C . GLY A 1 96 ? 6.054 5.674 -0.971 1.00 92.44 96 GLY A C 1
ATOM 694 O O . GLY A 1 96 ? 6.851 4.759 -1.183 1.00 92.44 96 GLY A O 1
ATOM 695 N N . THR A 1 97 ? 6.329 6.952 -1.207 1.00 85.31 97 THR A N 1
ATOM 696 C CA . THR A 1 97 ? 7.598 7.460 -1.740 1.00 85.31 97 THR A CA 1
ATOM 697 C C . THR A 1 97 ? 8.147 8.551 -0.833 1.00 85.31 97 THR A C 1
ATOM 699 O O . THR A 1 97 ? 7.395 9.358 -0.281 1.00 85.31 97 THR A O 1
ATOM 702 N N . GLN A 1 98 ? 9.461 8.583 -0.635 1.00 76.88 98 GLN A N 1
ATOM 703 C CA . GLN A 1 98 ? 10.068 9.641 0.167 1.00 76.88 98 GLN A CA 1
ATOM 704 C C . GLN A 1 98 ? 10.059 10.962 -0.604 1.00 76.88 98 GLN A C 1
ATOM 706 O O . GLN A 1 98 ? 10.270 10.988 -1.815 1.00 76.88 98 GLN A O 1
ATOM 711 N N . ASP A 1 99 ? 9.861 12.061 0.121 1.00 66.81 99 ASP A N 1
ATOM 712 C CA . ASP A 1 99 ? 10.033 13.403 -0.425 1.00 66.81 99 ASP A CA 1
ATOM 713 C C . ASP A 1 99 ? 11.466 13.535 -0.996 1.00 66.81 99 ASP A C 1
ATOM 715 O O . ASP A 1 99 ? 12.429 13.371 -0.233 1.00 66.81 99 ASP A O 1
ATOM 719 N N . PRO A 1 100 ? 11.638 13.836 -2.300 1.00 60.56 100 PRO A N 1
ATOM 720 C CA . PRO A 1 100 ? 12.950 13.943 -2.947 1.00 60.56 100 PRO A CA 1
ATOM 721 C C . PRO A 1 100 ? 13.859 15.006 -2.317 1.00 60.56 100 PRO A C 1
ATOM 723 O O . PRO A 1 100 ? 15.060 15.032 -2.582 1.00 60.56 100 PRO A O 1
ATOM 726 N N . HIS A 1 101 ? 13.306 15.908 -1.505 1.00 59.12 101 HIS A N 1
ATOM 727 C CA . HIS A 1 101 ? 14.047 16.970 -0.833 1.00 59.12 101 HIS A CA 1
ATOM 728 C C . HIS A 1 101 ? 14.548 16.582 0.564 1.00 59.12 101 HIS A C 1
ATOM 730 O O . HIS A 1 101 ? 15.270 17.360 1.193 1.00 59.12 101 HIS A O 1
ATOM 736 N N . LEU A 1 102 ? 14.180 15.404 1.073 1.00 60.47 102 LEU A N 1
ATOM 737 C CA . LEU A 1 102 ? 14.637 14.911 2.368 1.00 60.47 102 LEU A CA 1
ATOM 738 C C . LEU A 1 102 ? 15.798 13.939 2.162 1.00 60.47 102 LEU A C 1
ATOM 740 O O . LEU A 1 102 ? 15.626 12.892 1.546 1.00 60.47 102 LEU A O 1
ATOM 744 N N . VAL A 1 103 ? 16.961 14.288 2.724 1.00 60.25 103 VAL A N 1
ATOM 745 C CA . VAL A 1 103 ? 18.143 13.412 2.816 1.00 60.25 103 VAL A CA 1
ATOM 746 C C . VAL A 1 103 ? 17.702 12.029 3.299 1.00 60.25 103 VAL A C 1
ATOM 748 O O . VAL A 1 103 ? 16.882 11.959 4.218 1.00 60.25 103 VAL A O 1
ATOM 751 N N . GLU A 1 104 ? 18.216 10.970 2.663 1.00 58.69 104 GLU A N 1
ATOM 752 C CA . GLU A 1 104 ? 17.949 9.557 2.966 1.00 58.69 104 GLU A CA 1
ATOM 753 C C . GLU A 1 104 ? 18.225 9.234 4.444 1.00 58.69 104 GLU A C 1
ATOM 755 O O . GLU A 1 104 ? 19.284 8.753 4.836 1.00 58.69 104 GLU A O 1
ATOM 760 N N . GLU A 1 105 ? 17.261 9.534 5.300 1.00 61.06 105 GLU A N 1
ATOM 761 C CA . GLU A 1 105 ? 17.115 8.886 6.587 1.00 61.06 105 GLU A CA 1
ATOM 762 C C . GLU A 1 105 ? 16.325 7.606 6.336 1.00 61.06 105 GLU A C 1
ATOM 764 O O . GLU A 1 105 ? 15.330 7.629 5.612 1.00 61.06 105 GLU A O 1
ATOM 769 N N . ASP A 1 106 ? 16.766 6.499 6.929 1.00 61.47 106 ASP A N 1
ATOM 770 C CA . ASP A 1 106 ? 16.103 5.195 6.876 1.00 61.47 106 ASP A CA 1
ATOM 771 C C . ASP A 1 106 ? 14.736 5.264 7.586 1.00 61.47 106 ASP A C 1
ATOM 773 O O . ASP A 1 106 ? 14.561 4.888 8.746 1.00 61.47 106 ASP A O 1
ATOM 777 N N . ARG A 1 107 ? 13.767 5.863 6.890 1.00 65.62 107 ARG A N 1
ATOM 778 C CA . ARG A 1 107 ? 12.390 6.124 7.323 1.00 65.62 107 ARG A CA 1
ATOM 779 C C . ARG A 1 107 ? 11.425 5.087 6.757 1.00 65.62 107 ARG A C 1
ATOM 781 O O . ARG A 1 107 ? 10.234 5.365 6.613 1.00 65.62 107 ARG A O 1
ATOM 788 N N . GLY A 1 108 ? 11.945 3.916 6.388 1.00 68.69 108 GLY A N 1
ATOM 789 C CA . GLY A 1 108 ? 11.172 2.870 5.738 1.00 68.69 108 GLY A CA 1
ATOM 790 C C . GLY A 1 108 ? 9.908 2.512 6.521 1.00 68.69 108 GLY A C 1
ATOM 791 O O . GLY A 1 108 ? 9.866 2.580 7.752 1.00 68.69 108 GLY A O 1
ATOM 792 N N . CYS A 1 109 ? 8.885 2.076 5.789 1.00 85.50 109 CYS A N 1
ATOM 793 C CA . CYS A 1 109 ? 7.627 1.552 6.320 1.00 85.50 109 CYS A CA 1
ATOM 794 C C . CYS A 1 109 ? 6.605 2.585 6.842 1.00 85.50 109 CYS A C 1
ATOM 796 O O . CYS A 1 109 ? 5.601 2.160 7.421 1.00 85.50 109 CYS A O 1
ATOM 798 N N . ILE A 1 110 ? 6.797 3.906 6.677 1.00 92.00 110 ILE A N 1
ATOM 799 C CA . ILE A 1 110 ? 5.777 4.904 7.085 1.00 92.00 110 ILE A CA 1
ATOM 800 C C . ILE A 1 110 ? 4.436 4.602 6.407 1.00 92.00 110 ILE A C 1
ATOM 802 O O . ILE A 1 110 ? 3.415 4.514 7.091 1.00 92.00 110 ILE A O 1
ATOM 806 N N . PHE A 1 111 ? 4.436 4.375 5.094 1.00 94.50 111 PHE A N 1
ATOM 807 C CA . PHE A 1 111 ? 3.244 4.052 4.322 1.00 94.50 111 PHE A CA 1
ATOM 808 C C . PHE A 1 111 ? 2.593 2.769 4.824 1.00 94.50 111 PHE A C 1
ATOM 810 O O . PHE A 1 111 ? 1.402 2.767 5.132 1.00 94.50 111 PHE A O 1
ATOM 817 N N . THR A 1 112 ? 3.377 1.707 5.000 1.00 95.56 112 THR A N 1
ATOM 818 C CA . THR A 1 112 ? 2.903 0.436 5.553 1.00 95.56 112 THR A CA 1
ATOM 819 C C . THR A 1 112 ? 2.236 0.650 6.906 1.00 95.56 112 THR A C 1
ATOM 821 O O . THR A 1 112 ? 1.134 0.161 7.150 1.00 95.56 112 THR A O 1
ATOM 824 N N . HIS A 1 113 ? 2.852 1.418 7.800 1.00 95.31 113 HIS A N 1
ATOM 825 C CA . HIS A 1 113 ? 2.281 1.672 9.113 1.00 95.31 113 HIS A CA 1
ATOM 826 C C . HIS A 1 113 ? 1.033 2.561 9.069 1.00 95.31 113 HIS A C 1
ATOM 828 O O . HIS A 1 113 ? 0.077 2.267 9.789 1.00 95.31 113 HIS A O 1
ATOM 834 N N . ALA A 1 114 ? 0.999 3.590 8.223 1.00 95.75 114 ALA A N 1
ATOM 835 C CA . ALA A 1 114 ? -0.185 4.417 8.002 1.00 95.75 114 ALA A CA 1
ATOM 836 C C . ALA A 1 114 ? -1.355 3.583 7.453 1.00 95.75 114 ALA A C 1
ATOM 838 O O . ALA A 1 114 ? -2.479 3.684 7.946 1.00 95.75 114 ALA A O 1
ATOM 839 N N . LEU A 1 115 ? -1.078 2.679 6.511 1.00 97.00 115 LEU A N 1
ATOM 840 C CA . LEU A 1 115 ? -2.049 1.744 5.951 1.00 97.00 115 LEU A CA 1
ATOM 841 C C . LEU A 1 115 ? -2.594 0.782 7.018 1.00 97.00 115 LEU A C 1
ATOM 843 O O . LEU A 1 115 ? -3.803 0.594 7.136 1.00 97.00 115 LEU A O 1
ATOM 847 N N . LEU A 1 116 ? -1.722 0.201 7.848 1.00 96.88 116 LEU A N 1
ATOM 848 C CA . LEU A 1 116 ? -2.133 -0.710 8.922 1.00 96.88 116 LEU A CA 1
ATOM 849 C C . LEU A 1 116 ? -2.941 -0.001 10.019 1.00 96.88 116 LEU A C 1
ATOM 851 O O . LEU A 1 116 ? -3.852 -0.612 10.583 1.00 96.88 116 LEU A O 1
ATOM 855 N N . LEU A 1 117 ? -2.625 1.261 10.325 1.00 95.38 117 LEU A N 1
ATOM 856 C CA . LEU A 1 117 ? -3.403 2.103 11.239 1.00 95.38 117 LEU A CA 1
ATOM 857 C C . LEU A 1 117 ? -4.788 2.420 10.669 1.00 95.38 117 LEU A C 1
ATOM 859 O O . LEU A 1 117 ? -5.781 2.333 11.392 1.00 95.38 117 LEU A O 1
ATOM 863 N N . ALA A 1 118 ? -4.865 2.714 9.371 1.00 95.44 118 ALA A N 1
ATOM 864 C CA . ALA A 1 118 ? -6.124 2.932 8.675 1.00 95.44 118 ALA A CA 1
ATOM 865 C C . ALA A 1 118 ? -7.018 1.682 8.720 1.00 95.44 118 ALA A C 1
ATOM 867 O O . ALA A 1 118 ? -8.194 1.779 9.067 1.00 95.44 118 ALA A O 1
ATOM 868 N N . VAL A 1 119 ? -6.454 0.493 8.475 1.00 95.88 119 VAL A N 1
ATOM 869 C CA . VAL A 1 119 ? -7.168 -0.790 8.617 1.00 95.88 119 VAL A CA 1
ATOM 870 C C . VAL A 1 119 ? -7.690 -0.998 10.049 1.00 95.88 119 VAL A C 1
ATOM 872 O O . VAL A 1 119 ? -8.844 -1.384 10.234 1.00 95.88 119 VAL A O 1
ATOM 875 N N . ASP A 1 120 ? -6.864 -0.731 11.067 1.00 94.38 120 ASP A N 1
ATOM 876 C CA . ASP A 1 120 ? -7.234 -0.833 12.490 1.00 94.38 120 ASP A CA 1
ATOM 877 C C . ASP A 1 120 ? -8.419 0.091 12.833 1.00 94.38 120 ASP A C 1
ATOM 879 O O . ASP A 1 120 ? -9.421 -0.344 13.407 1.00 94.38 120 ASP A O 1
ATOM 883 N N . LYS A 1 121 ? -8.363 1.356 12.406 1.00 92.75 121 LYS A N 1
ATOM 884 C CA . LYS A 1 121 ? -9.438 2.330 12.643 1.00 92.75 121 LYS A CA 1
ATOM 885 C C . LYS A 1 121 ? -10.714 2.007 11.869 1.00 92.75 121 LYS A C 1
ATOM 887 O O . LYS A 1 121 ? -11.788 2.030 12.468 1.00 92.75 121 LYS A O 1
ATOM 892 N N . LEU A 1 122 ? -10.618 1.638 10.590 1.00 92.00 122 LEU A N 1
ATOM 893 C CA . LEU A 1 122 ? -11.777 1.217 9.793 1.00 92.00 122 LEU A CA 1
ATOM 894 C C . LEU A 1 122 ? -12.479 -0.004 10.411 1.00 92.00 122 LEU A C 1
ATOM 896 O O . LEU A 1 122 ? -13.708 -0.035 10.488 1.00 92.00 122 LEU A O 1
ATOM 900 N N . SER A 1 123 ? -11.715 -0.966 10.939 1.00 91.25 123 SER A N 1
ATOM 901 C CA . SER A 1 123 ? -12.280 -2.113 11.660 1.00 91.25 123 SER A CA 1
ATOM 902 C C . SER A 1 123 ? -13.022 -1.686 12.935 1.00 91.25 123 SER A C 1
ATOM 904 O O . SER A 1 123 ? -14.144 -2.137 13.173 1.00 91.25 123 SER A O 1
ATOM 906 N N . LYS A 1 124 ? -12.452 -0.771 13.730 1.00 89.56 124 LYS A N 1
ATOM 907 C CA . LYS A 1 124 ? -13.064 -0.273 14.979 1.00 89.56 124 LYS A CA 1
ATOM 908 C C . LYS A 1 124 ? -14.359 0.505 14.767 1.00 89.56 124 LYS A C 1
ATOM 910 O O . LYS A 1 124 ? -15.239 0.439 15.620 1.00 89.56 124 LYS A O 1
ATOM 915 N N . VAL A 1 125 ? -14.501 1.208 13.642 1.00 86.62 125 VAL A N 1
ATOM 916 C CA . VAL A 1 125 ? -15.751 1.903 13.287 1.00 86.62 125 VAL A CA 1
ATOM 917 C C . VAL A 1 125 ? -16.805 0.969 12.665 1.00 86.62 125 VAL A C 1
ATOM 919 O O . VAL A 1 125 ? -17.827 1.436 12.166 1.00 86.62 125 VAL A O 1
ATOM 922 N N . GLY A 1 126 ? -16.573 -0.350 12.683 1.00 85.12 126 GLY A N 1
ATOM 923 C CA . GLY A 1 126 ? -17.529 -1.364 12.233 1.00 85.12 126 GLY A CA 1
ATOM 924 C C . GLY A 1 126 ? -17.618 -1.524 10.713 1.00 85.12 126 GLY A C 1
ATOM 925 O O . GLY A 1 126 ? -18.605 -2.062 10.212 1.00 85.12 126 GLY A O 1
ATOM 926 N N . ARG A 1 127 ? -16.622 -1.050 9.950 1.00 86.06 127 ARG A N 1
ATOM 927 C CA . ARG A 1 127 ? -16.581 -1.244 8.494 1.00 86.06 127 ARG A CA 1
ATOM 928 C C . ARG A 1 127 ? -15.933 -2.585 8.165 1.00 86.06 127 ARG A C 1
ATOM 930 O O . ARG A 1 127 ? -14.723 -2.747 8.268 1.00 86.06 127 ARG A O 1
ATOM 937 N N . GLU A 1 128 ? -16.756 -3.523 7.714 1.00 88.69 128 GLU A N 1
ATOM 938 C CA . GLU A 1 128 ? -16.313 -4.860 7.293 1.00 88.69 128 GLU A CA 1
ATOM 939 C C . GLU A 1 128 ? -15.889 -4.917 5.820 1.00 88.69 128 GLU A C 1
ATOM 941 O O . GLU A 1 128 ? -15.239 -5.864 5.403 1.00 88.69 128 GLU A O 1
ATOM 946 N N . ASN A 1 129 ? -16.250 -3.908 5.022 1.00 92.31 129 ASN A N 1
ATOM 947 C CA . ASN A 1 129 ? -15.886 -3.808 3.611 1.00 92.31 129 ASN A CA 1
ATOM 948 C C . ASN A 1 129 ? -15.641 -2.341 3.245 1.00 92.31 129 ASN A C 1
ATOM 950 O O . ASN A 1 129 ? -16.396 -1.458 3.664 1.00 92.31 129 ASN A O 1
ATOM 954 N N . TYR A 1 130 ? -14.600 -2.087 2.456 1.00 94.94 130 TYR A N 1
ATOM 955 C CA . TYR A 1 130 ? -14.230 -0.759 1.966 1.00 94.94 130 TYR A CA 1
ATOM 956 C C . TYR A 1 130 ? -13.432 -0.871 0.660 1.00 94.94 130 TYR A C 1
ATOM 958 O O . TYR A 1 130 ? -12.858 -1.921 0.362 1.00 94.94 130 TYR A O 1
ATOM 966 N N . SER A 1 131 ? -13.440 0.193 -0.145 1.00 96.06 131 SER A N 1
ATOM 967 C CA . SER A 1 131 ? -12.665 0.260 -1.386 1.00 96.06 131 SER A CA 1
ATOM 968 C C . SER A 1 131 ? -11.181 0.514 -1.112 1.00 96.06 131 SER A C 1
ATOM 970 O O . SER A 1 131 ? -10.801 0.964 -0.026 1.00 96.06 131 SER A O 1
ATOM 972 N N . VAL A 1 132 ? -10.340 0.273 -2.121 1.00 96.88 132 VAL A N 1
ATOM 973 C CA . VAL A 1 132 ? -8.938 0.708 -2.113 1.00 96.88 132 VAL A CA 1
ATOM 974 C C . VAL A 1 132 ? -8.860 2.229 -1.951 1.00 96.88 132 VAL A C 1
ATOM 976 O O . VAL A 1 132 ? -8.071 2.698 -1.137 1.00 96.88 132 VAL A O 1
ATOM 979 N N . GLY A 1 133 ? -9.721 2.994 -2.636 1.00 95.19 133 GLY A N 1
ATOM 980 C CA . GLY A 1 133 ? -9.795 4.455 -2.495 1.00 95.19 133 GLY A CA 1
ATOM 981 C C . GLY A 1 133 ? -10.094 4.922 -1.065 1.00 95.19 133 GLY A C 1
ATOM 982 O O . GLY A 1 133 ? -9.385 5.770 -0.525 1.00 95.19 133 GLY A O 1
ATOM 983 N N . MET A 1 134 ? -11.076 4.311 -0.394 1.00 93.62 134 MET A N 1
ATOM 984 C CA . MET A 1 134 ? -11.400 4.635 1.000 1.00 93.62 134 MET A CA 1
ATOM 985 C C . MET A 1 134 ? -10.242 4.314 1.948 1.00 93.62 134 MET A C 1
ATOM 987 O O . MET A 1 134 ? -9.930 5.121 2.825 1.00 93.62 134 MET A O 1
ATOM 991 N N . LEU A 1 135 ? -9.596 3.154 1.780 1.00 96.19 135 LEU A N 1
ATOM 992 C CA . LEU A 1 135 ? -8.440 2.805 2.603 1.00 96.19 135 LEU A CA 1
ATOM 993 C C . LEU A 1 135 ? -7.262 3.750 2.347 1.00 96.19 135 LEU A C 1
ATOM 995 O O . LEU A 1 135 ? -6.591 4.143 3.296 1.00 96.19 135 LEU A O 1
ATOM 999 N N . PHE A 1 136 ? -7.024 4.137 1.095 1.00 96.19 136 PHE A N 1
ATOM 1000 C CA . PHE A 1 136 ? -5.978 5.092 0.743 1.00 96.19 136 PHE A CA 1
ATOM 1001 C C . PHE A 1 136 ? -6.217 6.461 1.398 1.00 96.19 136 PHE A C 1
ATOM 1003 O O . PHE A 1 136 ? -5.308 7.001 2.023 1.00 96.19 136 PHE A O 1
ATOM 1010 N N . ASN A 1 137 ? -7.449 6.981 1.363 1.00 93.50 137 ASN A N 1
ATOM 1011 C CA . ASN A 1 137 ? -7.807 8.227 2.055 1.00 93.50 137 ASN A CA 1
ATOM 1012 C C . ASN A 1 137 ? -7.599 8.126 3.571 1.00 93.50 137 ASN A C 1
ATOM 1014 O O . ASN A 1 137 ? -7.083 9.050 4.202 1.00 93.50 137 ASN A O 1
ATOM 1018 N N . ALA A 1 138 ? -7.973 6.990 4.160 1.00 93.88 138 ALA A N 1
ATOM 1019 C CA . ALA A 1 138 ? -7.714 6.719 5.565 1.00 93.88 138 ALA A CA 1
ATOM 1020 C C . ALA A 1 138 ? -6.201 6.685 5.854 1.00 93.88 138 ALA A C 1
ATOM 1022 O O . ALA A 1 138 ? -5.750 7.317 6.805 1.00 93.88 138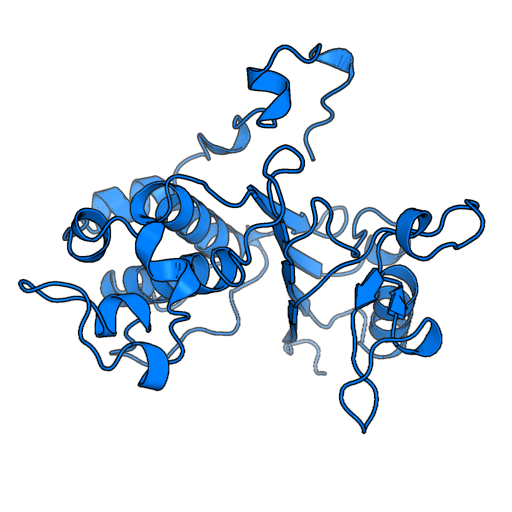 ALA A O 1
ATOM 1023 N N . ALA A 1 139 ? -5.398 6.041 5.004 1.00 95.38 139 ALA A N 1
ATOM 1024 C CA . ALA A 1 139 ? -3.942 6.004 5.138 1.00 95.38 139 ALA A CA 1
ATOM 1025 C C . ALA A 1 139 ? -3.300 7.394 4.985 1.00 95.38 139 ALA A C 1
ATOM 1027 O O . ALA A 1 139 ? -2.390 7.720 5.741 1.00 95.38 139 ALA A O 1
ATOM 1028 N N . LEU A 1 140 ? -3.795 8.245 4.079 1.00 93.44 140 LEU A N 1
ATOM 1029 C CA . LEU A 1 140 ? -3.383 9.650 3.970 1.00 93.44 140 LEU A CA 1
ATOM 1030 C C . LEU A 1 140 ? -3.647 10.421 5.266 1.00 93.44 140 LEU A C 1
ATOM 1032 O O . LEU A 1 140 ? -2.780 11.162 5.734 1.00 93.44 140 LEU A O 1
ATOM 1036 N N . HIS A 1 141 ? -4.826 10.226 5.858 1.00 92.25 141 HIS A N 1
ATOM 1037 C CA . HIS A 1 141 ? -5.175 10.842 7.132 1.00 92.25 141 HIS A CA 1
ATOM 1038 C C . HIS A 1 141 ? -4.248 10.367 8.261 1.00 92.25 141 HIS A C 1
ATOM 1040 O O . HIS A 1 141 ? -3.735 11.192 9.014 1.00 92.25 141 HIS A O 1
ATOM 1046 N N . GLU A 1 142 ? -3.964 9.064 8.348 1.00 93.69 142 GLU A N 1
ATOM 1047 C CA . GLU A 1 142 ? -3.020 8.522 9.334 1.00 93.69 142 GLU A CA 1
ATOM 1048 C C . GLU A 1 142 ? -1.586 9.009 9.108 1.00 93.69 142 GLU A C 1
ATOM 1050 O O . GLU A 1 142 ? -0.892 9.340 10.067 1.00 93.69 142 GLU A O 1
ATOM 1055 N N . ASN A 1 143 ? -1.147 9.106 7.853 1.00 93.19 143 ASN A N 1
ATOM 1056 C CA . ASN A 1 143 ? 0.155 9.659 7.495 1.00 93.19 143 ASN A CA 1
ATOM 1057 C C . ASN A 1 143 ? 0.308 11.104 7.992 1.00 93.19 143 ASN A C 1
ATOM 1059 O O . ASN A 1 143 ? 1.306 11.448 8.624 1.00 93.19 143 ASN A O 1
ATOM 1063 N N . GLU A 1 144 ? -0.699 11.948 7.769 1.00 91.00 144 GLU A N 1
ATOM 1064 C CA . GLU A 1 144 ? -0.699 13.327 8.262 1.00 91.00 144 GLU A CA 1
ATOM 1065 C C . GLU A 1 144 ? -0.744 13.382 9.796 1.00 91.00 144 GLU A C 1
ATOM 1067 O O . GLU A 1 144 ? 0.060 14.065 10.430 1.00 91.00 144 GLU A O 1
ATOM 1072 N N . LEU A 1 145 ? -1.660 12.634 10.409 1.00 90.50 145 LEU A N 1
ATOM 1073 C CA . LEU A 1 145 ? -1.930 12.727 11.838 1.00 90.50 145 LEU A CA 1
ATOM 1074 C C . LEU A 1 145 ? -0.790 12.146 12.688 1.00 90.50 145 LEU A C 1
ATOM 1076 O O . LEU A 1 145 ? -0.375 12.760 13.672 1.00 90.50 145 LEU A O 1
ATOM 1080 N N . VAL A 1 146 ? -0.291 10.966 12.318 1.00 91.38 146 VAL A N 1
ATOM 1081 C CA . VAL A 1 146 ? 0.681 10.192 13.104 1.00 91.38 146 VAL A CA 1
ATOM 1082 C C . VAL A 1 146 ? 2.112 10.503 12.688 1.00 91.38 146 VAL A C 1
ATOM 1084 O O . VAL A 1 146 ? 2.985 10.553 13.551 1.00 91.38 146 VAL A O 1
ATOM 1087 N N . PHE A 1 147 ? 2.351 10.744 11.398 1.00 91.06 147 PHE A N 1
ATOM 1088 C CA . PHE A 1 147 ? 3.696 10.910 10.843 1.00 91.06 147 PHE A CA 1
ATOM 1089 C C . PHE A 1 147 ? 3.953 12.305 10.273 1.00 91.06 147 PHE A C 1
ATOM 1091 O O . PHE A 1 147 ? 4.999 12.517 9.669 1.00 91.06 147 PHE A O 1
ATOM 1098 N N . SER A 1 148 ? 3.043 13.270 10.447 1.00 90.06 148 SER A N 1
ATOM 1099 C CA . SER A 1 148 ? 3.187 14.640 9.921 1.00 90.06 148 SER A CA 1
ATOM 1100 C C . SER A 1 148 ? 3.436 14.691 8.405 1.00 90.06 148 SER A C 1
ATOM 1102 O O . SER A 1 148 ? 4.191 15.540 7.922 1.00 90.06 148 SER A O 1
ATOM 1104 N N . GLY A 1 149 ? 2.882 13.731 7.655 1.00 86.88 149 GLY A N 1
ATOM 1105 C CA . GLY A 1 149 ? 3.039 13.651 6.202 1.00 86.88 149 GLY A CA 1
ATOM 1106 C C . GLY A 1 149 ? 4.501 13.517 5.767 1.00 86.88 149 GLY A C 1
ATOM 1107 O O . GLY A 1 149 ? 4.949 14.211 4.854 1.00 86.88 149 GLY A O 1
ATOM 1108 N N . LYS A 1 150 ? 5.300 12.716 6.481 1.00 86.25 150 LYS A N 1
ATOM 1109 C CA . LYS A 1 150 ? 6.742 12.560 6.210 1.00 86.25 150 LYS A CA 1
ATOM 1110 C C . LYS A 1 150 ? 7.056 11.772 4.937 1.00 86.25 150 LYS A C 1
ATOM 1112 O O . LYS A 1 150 ? 8.165 11.918 4.429 1.00 86.25 150 LYS A O 1
ATOM 1117 N N . GLN A 1 151 ? 6.106 10.985 4.443 1.00 87.50 151 GLN A N 1
ATOM 1118 C CA . GLN A 1 151 ? 6.181 10.276 3.167 1.00 87.50 151 GLN A CA 1
ATOM 1119 C C . GLN A 1 151 ? 5.041 10.760 2.269 1.00 87.50 151 GLN A C 1
ATOM 1121 O O . GLN A 1 151 ? 3.940 11.018 2.764 1.00 87.50 151 GLN A O 1
ATOM 1126 N N . ASP A 1 152 ? 5.296 10.881 0.973 1.00 89.38 152 ASP A N 1
ATOM 1127 C CA . ASP A 1 152 ? 4.254 11.160 -0.007 1.00 89.38 152 ASP A CA 1
ATOM 1128 C C . ASP A 1 152 ? 3.580 9.836 -0.373 1.00 89.38 152 ASP A C 1
ATOM 1130 O O . ASP A 1 152 ? 4.249 8.848 -0.680 1.00 89.38 152 ASP A O 1
ATOM 1134 N N . LEU A 1 153 ? 2.252 9.791 -0.269 1.00 92.19 153 LEU A N 1
ATOM 1135 C CA . LEU A 1 153 ? 1.477 8.615 -0.652 1.00 92.19 153 LEU A CA 1
ATOM 1136 C C . LEU A 1 153 ? 0.782 8.896 -1.974 1.00 92.19 153 LEU A C 1
ATOM 1138 O O . LEU A 1 153 ? 0.137 9.934 -2.125 1.00 92.19 153 LEU A O 1
ATOM 1142 N N . THR A 1 154 ? 0.875 7.954 -2.900 1.00 92.88 154 THR A N 1
ATOM 1143 C CA . THR A 1 154 ? 0.269 8.052 -4.225 1.00 92.88 154 THR A CA 1
ATOM 1144 C C . THR A 1 154 ? -0.619 6.849 -4.492 1.00 92.88 154 THR A C 1
ATOM 1146 O O . THR A 1 154 ? -0.412 5.752 -3.963 1.00 92.88 154 THR A O 1
ATOM 1149 N N . VAL A 1 155 ? -1.637 7.063 -5.318 1.00 94.50 155 VAL A N 1
ATOM 1150 C CA . VAL A 1 155 ? -2.475 5.997 -5.850 1.00 94.50 155 VAL A CA 1
ATOM 1151 C C . VAL A 1 155 ? -2.573 6.172 -7.353 1.00 94.50 155 VAL A C 1
ATOM 1153 O O . VAL A 1 155 ? -2.886 7.252 -7.837 1.00 94.50 155 VAL A O 1
ATOM 1156 N N . GLN A 1 156 ? -2.305 5.104 -8.089 1.00 94.88 156 GLN A N 1
ATOM 1157 C CA . GLN A 1 156 ? -2.337 5.094 -9.540 1.00 94.88 156 GLN A CA 1
ATOM 1158 C C . GLN A 1 156 ? -3.270 3.965 -9.987 1.00 94.88 156 GLN A C 1
ATOM 1160 O O . GLN A 1 156 ? -2.937 2.792 -9.816 1.00 94.88 156 GLN A O 1
ATOM 1165 N N . PRO A 1 157 ? -4.468 4.261 -10.505 1.00 96.19 157 PRO A N 1
ATOM 1166 C CA . PRO A 1 157 ? -5.265 3.261 -11.197 1.00 96.19 157 PRO A CA 1
ATOM 1167 C C . PRO A 1 157 ? -4.790 3.089 -12.647 1.00 96.19 157 PRO A C 1
ATOM 1169 O O . PRO A 1 157 ? -4.224 4.008 -13.242 1.00 96.19 157 PRO A O 1
ATOM 1172 N N . ALA A 1 158 ? -5.088 1.928 -13.232 1.00 96.19 158 ALA A N 1
ATOM 1173 C CA . ALA A 1 158 ? -5.062 1.751 -14.683 1.00 96.19 158 ALA A CA 1
ATOM 1174 C C . ALA A 1 158 ? -5.989 2.767 -15.386 1.00 96.19 158 ALA A C 1
ATOM 1176 O O . ALA A 1 158 ? -6.961 3.237 -14.773 1.00 96.19 158 ALA A O 1
ATOM 1177 N N . PRO A 1 159 ? -5.755 3.093 -16.672 1.00 94.31 159 PRO A N 1
ATOM 1178 C CA . PRO A 1 159 ? -6.583 4.047 -17.390 1.00 94.31 159 PRO A CA 1
ATOM 1179 C C . PRO A 1 159 ? -8.046 3.605 -17.355 1.00 94.31 159 PRO A C 1
ATOM 1181 O O . PRO A 1 159 ? -8.360 2.438 -17.563 1.00 94.31 159 PRO A O 1
ATOM 1184 N N . ARG A 1 160 ? -8.958 4.548 -17.088 1.00 91.94 160 ARG A N 1
ATOM 1185 C CA . ARG A 1 160 ? -10.417 4.315 -17.006 1.00 91.94 160 ARG A CA 1
ATOM 1186 C C . ARG A 1 160 ? -10.879 3.386 -15.874 1.00 91.94 160 ARG A C 1
ATOM 1188 O O . ARG A 1 160 ? -12.082 3.143 -15.768 1.00 91.94 160 ARG A O 1
ATOM 1195 N N . PHE A 1 161 ? -9.989 2.915 -15.004 1.00 95.12 161 PHE A N 1
ATOM 1196 C CA . PHE A 1 161 ? -10.365 2.172 -13.807 1.00 95.12 161 PHE A CA 1
ATOM 1197 C C . PHE A 1 161 ? -10.462 3.107 -12.594 1.00 95.12 161 PHE A C 1
ATOM 1199 O O . PHE A 1 161 ? -9.701 4.061 -12.460 1.00 95.12 161 PHE A O 1
ATOM 1206 N N . SER A 1 162 ? -11.422 2.856 -11.700 1.00 94.75 162 SER A N 1
ATOM 1207 C CA . SER A 1 162 ? -11.594 3.654 -10.481 1.00 94.75 162 SER A CA 1
ATOM 1208 C C . SER A 1 162 ? -11.062 2.907 -9.267 1.00 94.75 162 SER A C 1
ATOM 1210 O O . SER A 1 162 ? -11.404 1.746 -9.040 1.00 94.75 162 SER A O 1
ATOM 1212 N N . VAL A 1 163 ? -10.293 3.602 -8.431 1.00 95.69 163 VAL A N 1
ATOM 1213 C CA . VAL A 1 163 ? -9.807 3.084 -7.141 1.00 95.69 163 VAL A CA 1
ATOM 1214 C C . VAL A 1 163 ? -10.951 2.714 -6.192 1.00 95.69 163 VAL A C 1
ATOM 1216 O O . VAL A 1 163 ? -10.798 1.832 -5.347 1.00 95.69 163 VAL A O 1
ATOM 1219 N N . ASP A 1 164 ? -12.120 3.338 -6.357 1.00 95.50 164 ASP A N 1
ATOM 1220 C CA . ASP A 1 164 ? -13.318 3.033 -5.574 1.00 95.50 164 ASP A CA 1
ATOM 1221 C C . ASP A 1 164 ? -14.085 1.811 -6.084 1.00 95.50 164 ASP A C 1
ATOM 1223 O O . ASP A 1 164 ? -14.886 1.235 -5.349 1.00 95.50 164 ASP A O 1
ATOM 1227 N N . ALA A 1 165 ? -13.811 1.372 -7.316 1.00 95.31 165 ALA A N 1
ATOM 1228 C CA . ALA A 1 165 ? -14.405 0.166 -7.885 1.00 95.31 165 ALA A CA 1
ATOM 1229 C C . ALA A 1 165 ? -13.719 -1.125 -7.400 1.00 95.31 165 ALA A C 1
ATOM 1231 O O . ALA A 1 165 ? -14.283 -2.211 -7.539 1.00 95.31 165 ALA A O 1
ATOM 1232 N N . MET A 1 166 ? -12.515 -1.037 -6.820 1.00 96.31 166 MET A N 1
ATOM 1233 C CA . MET A 1 166 ? -11.805 -2.188 -6.260 1.00 96.31 166 MET A CA 1
ATOM 1234 C C . MET A 1 166 ? -12.041 -2.284 -4.752 1.00 96.31 166 MET A C 1
ATOM 1236 O O . MET A 1 166 ? -11.625 -1.413 -3.993 1.00 96.31 166 MET A O 1
ATOM 1240 N N . ALA A 1 167 ? -12.676 -3.368 -4.303 1.00 96.81 167 ALA A N 1
ATOM 1241 C CA . ALA A 1 167 ? -12.742 -3.704 -2.882 1.00 96.81 167 ALA A CA 1
ATOM 1242 C C . ALA A 1 167 ? -11.341 -4.024 -2.337 1.00 96.81 167 ALA A C 1
ATOM 1244 O O . ALA A 1 167 ? -10.559 -4.707 -3.001 1.00 96.81 167 ALA A O 1
ATOM 1245 N N . TRP A 1 168 ? -11.042 -3.574 -1.120 1.00 97.50 168 TRP A N 1
ATOM 1246 C CA . TRP A 1 168 ? -9.816 -3.945 -0.425 1.00 97.50 168 TRP A CA 1
ATOM 1247 C C . TRP A 1 168 ? -9.823 -5.447 -0.080 1.00 97.50 168 TRP A C 1
ATOM 1249 O O . TRP A 1 168 ? -10.728 -5.896 0.627 1.00 97.50 168 TRP A O 1
ATOM 1259 N N . PRO A 1 169 ? -8.837 -6.243 -0.539 1.00 96.81 169 PRO A N 1
ATOM 1260 C CA . PRO A 1 169 ? -8.874 -7.697 -0.374 1.00 96.81 169 PRO A CA 1
ATOM 1261 C C . PRO A 1 169 ? -8.337 -8.191 0.979 1.00 96.81 169 PRO A C 1
ATOM 1263 O O . PRO A 1 169 ? -8.509 -9.363 1.302 1.00 96.81 169 PRO A O 1
ATOM 1266 N N . LEU A 1 170 ? -7.676 -7.337 1.771 1.00 96.31 170 LEU A N 1
ATOM 1267 C CA . LEU A 1 170 ? -6.987 -7.725 3.013 1.00 96.31 170 LEU A CA 1
ATOM 1268 C C . LEU A 1 170 ? -7.714 -7.198 4.259 1.00 96.31 170 LEU A C 1
ATOM 1270 O O . LEU A 1 170 ? -7.103 -6.566 5.125 1.00 96.31 170 LEU A O 1
ATOM 1274 N N . VAL A 1 171 ? -9.031 -7.402 4.338 1.00 95.69 171 VAL A N 1
ATOM 1275 C CA . VAL A 1 171 ? -9.801 -7.059 5.542 1.00 95.69 171 VAL A CA 1
ATOM 1276 C C . VAL A 1 171 ? -9.450 -8.061 6.651 1.00 95.69 171 VAL A C 1
ATOM 1278 O O . VAL A 1 171 ? -9.618 -9.267 6.457 1.00 95.69 171 VAL A O 1
ATOM 1281 N N . PRO A 1 172 ? -8.944 -7.612 7.812 1.00 94.94 172 PRO A N 1
ATOM 1282 C CA . PRO A 1 172 ? -8.561 -8.522 8.880 1.00 94.94 172 PRO A CA 1
ATOM 1283 C C . PRO A 1 172 ? -9.786 -9.023 9.668 1.00 94.94 172 PRO A C 1
ATOM 1285 O O . PRO A 1 172 ? -10.856 -8.413 9.615 1.00 94.94 172 PRO A O 1
ATOM 1288 N N . PRO A 1 173 ? -9.640 -10.104 10.457 1.00 92.94 173 PRO A N 1
ATOM 1289 C CA . PRO A 1 173 ? -10.695 -10.550 11.359 1.00 92.94 173 PRO A CA 1
ATOM 1290 C C . PRO A 1 173 ? -10.997 -9.509 12.458 1.00 92.94 173 PRO A C 1
ATOM 1292 O O . PRO A 1 173 ? -10.147 -8.662 12.764 1.00 92.94 173 PRO A O 1
ATOM 1295 N N . PRO A 1 174 ? -12.172 -9.603 13.112 1.00 91.38 174 PRO A N 1
ATOM 1296 C CA . PRO A 1 174 ? -12.527 -8.733 14.230 1.00 91.38 174 PRO A CA 1
ATOM 1297 C C . PRO A 1 174 ? -11.467 -8.735 15.339 1.00 91.38 174 PRO A C 1
ATOM 1299 O O . PRO A 1 174 ? -10.919 -9.779 15.695 1.00 91.38 174 PRO A O 1
ATOM 1302 N N . GLY A 1 175 ? -11.200 -7.559 15.910 1.00 91.31 175 GLY A N 1
ATOM 1303 C CA . GLY A 1 175 ? -10.215 -7.390 16.985 1.00 91.31 175 GLY A CA 1
ATOM 1304 C C . GLY A 1 175 ? -8.771 -7.213 16.508 1.00 91.31 175 GLY A C 1
ATOM 1305 O O . GLY A 1 175 ? -7.855 -7.206 17.332 1.00 91.31 175 GLY A O 1
ATOM 1306 N N . TYR A 1 176 ? -8.546 -7.050 15.202 1.00 94.06 176 TYR A N 1
ATOM 1307 C CA . TYR A 1 176 ? -7.253 -6.608 14.695 1.00 94.06 176 TYR A CA 1
ATOM 1308 C C . TYR A 1 176 ? -6.827 -5.277 15.332 1.00 94.06 176 TYR A C 1
ATOM 1310 O O . TYR A 1 176 ? -7.632 -4.377 15.546 1.00 94.06 176 TYR A O 1
ATOM 1318 N N . GLN A 1 177 ? -5.533 -5.168 15.620 1.00 93.06 177 GLN A N 1
ATOM 1319 C CA . GLN A 1 177 ? -4.902 -3.958 16.135 1.00 93.06 177 GLN A CA 1
ATOM 1320 C C . GLN A 1 177 ? -3.582 -3.749 15.396 1.00 93.06 177 GLN A C 1
ATOM 1322 O O . GLN A 1 177 ? -2.793 -4.697 15.298 1.00 93.06 177 GLN A O 1
ATOM 1327 N N . ALA A 1 178 ? -3.310 -2.535 14.920 1.00 93.38 178 ALA A N 1
ATOM 1328 C CA . ALA A 1 178 ? -2.067 -2.244 14.214 1.00 93.38 178 ALA A CA 1
ATOM 1329 C C . ALA A 1 178 ? -0.844 -2.418 15.138 1.00 93.38 178 ALA A C 1
ATOM 1331 O O . ALA A 1 178 ? -0.946 -2.175 16.347 1.00 93.38 178 ALA A O 1
ATOM 1332 N N . PRO A 1 179 ? 0.331 -2.799 14.599 1.00 92.75 179 PRO A N 1
ATOM 1333 C CA . PRO A 1 179 ? 1.576 -2.877 15.363 1.00 92.75 179 PRO A CA 1
ATOM 1334 C C . PRO A 1 179 ? 1.900 -1.620 16.178 1.00 92.75 179 PRO A C 1
ATOM 1336 O O . PRO A 1 179 ? 2.241 -1.731 17.352 1.00 92.75 179 PRO A O 1
ATOM 1339 N N . LEU A 1 180 ? 1.721 -0.425 15.605 1.00 90.38 180 LEU A N 1
ATOM 1340 C CA . LEU A 1 180 ? 1.965 0.830 16.323 1.00 90.38 180 LEU A CA 1
ATOM 1341 C C . LEU A 1 180 ? 0.976 1.047 17.469 1.00 90.38 180 LEU A C 1
ATOM 1343 O O . LEU A 1 180 ? 1.408 1.263 18.598 1.00 90.38 180 LEU A O 1
ATOM 1347 N N . SER A 1 181 ? -0.325 0.867 17.226 1.00 89.94 181 SER A N 1
ATOM 1348 C CA . SER A 1 181 ? -1.361 0.931 18.269 1.00 89.94 181 SER A CA 1
ATOM 1349 C C . SER A 1 181 ? -1.084 -0.031 19.434 1.00 89.94 181 SER A C 1
ATOM 1351 O O . SER A 1 181 ? -1.475 0.216 20.569 1.00 89.94 181 SER A O 1
ATOM 1353 N N . ARG A 1 182 ? -0.428 -1.159 19.147 1.00 88.12 182 ARG A N 1
ATOM 1354 C CA . ARG A 1 182 ? -0.039 -2.205 20.100 1.00 88.12 182 ARG A CA 1
ATOM 1355 C C . ARG A 1 182 ? 1.168 -1.828 20.960 1.00 88.12 182 ARG A C 1
ATOM 1357 O O . ARG A 1 182 ? 1.282 -2.320 22.084 1.00 88.12 182 ARG A O 1
ATOM 1364 N N . CYS A 1 183 ? 2.092 -1.054 20.401 1.00 85.62 183 CYS A N 1
ATOM 1365 C CA . CYS A 1 183 ? 3.302 -0.602 21.082 1.00 85.62 183 CYS A CA 1
ATOM 1366 C C . CYS A 1 183 ? 3.044 0.640 21.933 1.00 85.62 183 CYS A C 1
ATOM 1368 O O . CYS A 1 183 ? 3.809 0.904 22.856 1.00 85.62 183 CYS A O 1
ATOM 1370 N N . SER A 1 184 ? 1.986 1.391 21.647 1.00 80.94 184 SER A N 1
ATOM 1371 C CA . SER A 1 184 ? 1.661 2.612 22.374 1.00 80.94 184 SER A CA 1
ATOM 1372 C C . SER A 1 184 ? 0.804 2.342 23.604 1.00 80.94 184 SER A C 1
ATOM 1374 O O . SER A 1 184 ? -0.104 1.513 23.610 1.00 80.94 184 SER A O 1
ATOM 1376 N N . GLY A 1 185 ? 1.110 3.056 24.681 1.00 77.06 185 GLY A N 1
ATOM 1377 C CA . GLY A 1 185 ? 0.291 3.120 25.883 1.00 77.06 185 GLY A CA 1
ATOM 1378 C C . GLY A 1 185 ? 0.401 4.489 26.553 1.00 77.06 185 GLY A C 1
ATOM 1379 O O . GLY A 1 185 ? 1.073 5.375 26.019 1.00 77.06 185 GLY A O 1
ATOM 1380 N N . PRO A 1 186 ? -0.225 4.662 27.731 1.00 72.69 186 PRO A N 1
ATOM 1381 C CA . PRO A 1 186 ? -0.148 5.906 28.501 1.00 72.69 186 PRO A CA 1
ATOM 1382 C C . PRO A 1 186 ? 1.295 6.324 28.820 1.00 72.69 186 PRO A C 1
ATOM 1384 O O . PRO A 1 186 ? 1.610 7.505 28.822 1.00 72.69 186 PRO A O 1
ATOM 1387 N N . GLU A 1 187 ? 2.172 5.337 29.024 1.00 75.88 187 GLU A N 1
ATOM 1388 C CA . GLU A 1 187 ? 3.567 5.515 29.448 1.00 75.88 187 GLU A CA 1
ATOM 1389 C C . GLU A 1 187 ? 4.564 5.739 28.300 1.00 75.88 187 GLU A C 1
ATOM 1391 O O . GLU A 1 187 ? 5.760 5.856 28.552 1.00 75.88 187 GLU A O 1
ATOM 1396 N N . GLY A 1 188 ? 4.132 5.730 27.034 1.00 75.81 188 GLY A N 1
ATOM 1397 C CA . GLY A 1 188 ? 5.082 5.740 25.916 1.00 75.81 188 GLY A CA 1
ATOM 1398 C C . GLY A 1 188 ? 4.945 4.575 24.949 1.00 75.81 188 GLY A C 1
ATOM 1399 O O . GLY A 1 188 ? 4.048 3.729 25.047 1.00 75.81 188 GLY A O 1
ATOM 1400 N N . PHE A 1 189 ? 5.914 4.515 24.038 1.00 77.31 189 PHE A N 1
ATOM 1401 C CA . PHE A 1 189 ? 6.247 3.300 23.310 1.00 77.31 189 PHE A CA 1
ATOM 1402 C C . PHE A 1 189 ? 6.834 2.259 24.261 1.00 77.31 189 PHE A C 1
ATOM 1404 O O . PHE A 1 189 ? 7.819 2.496 24.959 1.00 77.31 189 PHE A O 1
ATOM 1411 N N . ARG A 1 190 ? 6.234 1.074 24.270 1.00 75.50 190 ARG A N 1
ATOM 1412 C CA . ARG A 1 190 ? 6.732 -0.076 25.018 1.00 75.50 190 ARG A CA 1
ATOM 1413 C C . ARG A 1 190 ? 8.035 -0.577 24.394 1.00 75.50 190 ARG A C 1
ATOM 1415 O O . ARG A 1 190 ? 8.174 -0.640 23.174 1.00 75.50 190 ARG A O 1
ATOM 1422 N N . GLY A 1 191 ? 8.971 -1.011 25.240 1.00 67.81 191 GLY A N 1
ATOM 1423 C CA . GLY A 1 191 ? 10.267 -1.556 24.812 1.00 67.81 191 GLY A CA 1
ATOM 1424 C C . GLY A 1 191 ? 10.194 -2.865 24.008 1.00 67.81 191 GLY A C 1
ATOM 1425 O O . GLY A 1 191 ? 11.228 -3.391 23.611 1.00 67.81 191 GLY A O 1
ATOM 1426 N N . ASP A 1 192 ? 8.998 -3.410 23.758 1.00 74.50 192 ASP A N 1
ATOM 1427 C CA . ASP A 1 192 ? 8.776 -4.588 22.917 1.00 74.50 192 ASP A CA 1
ATOM 1428 C C . ASP A 1 192 ? 8.476 -4.249 21.443 1.00 74.50 192 ASP A C 1
ATOM 1430 O O . ASP A 1 192 ? 8.160 -5.156 20.675 1.00 74.50 192 ASP A O 1
ATOM 1434 N N . ALA A 1 193 ? 8.627 -2.987 21.021 1.00 73.44 193 ALA A N 1
ATOM 1435 C CA . ALA A 1 193 ? 8.344 -2.523 19.658 1.00 73.44 193 ALA A CA 1
ATOM 1436 C C . ALA A 1 193 ? 9.015 -3.363 18.554 1.00 73.44 193 ALA A C 1
ATOM 1438 O O . ALA A 1 193 ? 8.347 -3.794 17.611 1.00 73.44 193 ALA A O 1
ATOM 1439 N N . ALA A 1 194 ? 10.295 -3.709 18.728 1.00 65.81 194 ALA A N 1
ATOM 1440 C CA . ALA A 1 194 ? 11.021 -4.566 17.789 1.00 65.81 194 ALA A CA 1
ATOM 1441 C C . ALA A 1 194 ? 10.390 -5.967 17.651 1.00 65.81 194 ALA A C 1
ATOM 1443 O O . ALA A 1 194 ? 10.335 -6.524 16.557 1.00 65.81 194 ALA A O 1
ATOM 1444 N N . ARG A 1 195 ? 9.833 -6.530 18.737 1.00 72.62 195 ARG A N 1
ATOM 1445 C CA . ARG A 1 195 ? 9.120 -7.824 18.695 1.00 72.62 195 ARG A CA 1
ATOM 1446 C C . ARG A 1 195 ? 7.785 -7.738 17.960 1.00 72.62 195 ARG A C 1
ATOM 1448 O O . ARG A 1 195 ? 7.228 -8.768 17.594 1.00 72.62 195 ARG A O 1
ATOM 1455 N N . ARG A 1 196 ? 7.258 -6.529 17.770 1.00 75.94 196 ARG A N 1
ATOM 1456 C CA . ARG A 1 196 ? 5.987 -6.268 17.090 1.00 75.94 196 ARG A CA 1
ATOM 1457 C C . ARG A 1 196 ? 6.184 -5.759 15.664 1.00 75.94 196 ARG A C 1
ATOM 1459 O O . ARG A 1 196 ? 5.240 -5.220 15.105 1.00 75.94 196 ARG A O 1
ATOM 1466 N N . ALA A 1 197 ? 7.373 -5.944 15.084 1.00 80.44 197 ALA A N 1
ATOM 1467 C CA . ALA A 1 197 ? 7.707 -5.485 13.736 1.00 80.44 197 ALA A CA 1
ATOM 1468 C C . ALA A 1 197 ? 7.545 -3.963 13.550 1.00 80.44 197 ALA A C 1
ATOM 1470 O O . ALA A 1 197 ? 7.164 -3.498 12.482 1.00 80.44 197 ALA A O 1
ATOM 1471 N N . VAL A 1 198 ? 7.825 -3.183 14.600 1.00 82.94 198 VAL A N 1
ATOM 1472 C CA . VAL A 1 198 ? 7.966 -1.726 14.501 1.00 82.94 198 VAL A CA 1
ATOM 1473 C C . VAL A 1 198 ? 9.455 -1.402 14.486 1.00 82.94 198 VAL A C 1
ATOM 1475 O O . VAL A 1 198 ? 10.166 -1.713 15.445 1.00 82.94 198 VAL A O 1
ATOM 1478 N N . SER A 1 199 ? 9.927 -0.784 13.401 1.00 83.38 199 SER A N 1
ATOM 1479 C CA . SER A 1 199 ? 11.305 -0.295 13.320 1.00 83.38 199 SER A CA 1
ATOM 1480 C C . SER A 1 199 ? 11.537 0.793 14.367 1.00 83.38 199 SER A C 1
ATOM 1482 O O . SER A 1 199 ? 10.753 1.735 14.483 1.00 83.38 199 SER A O 1
ATOM 1484 N N . MET A 1 200 ? 12.639 0.705 15.114 1.00 81.88 200 MET A N 1
ATOM 1485 C CA . MET A 1 200 ? 13.001 1.757 16.071 1.00 81.88 200 MET A CA 1
ATOM 1486 C C . MET A 1 200 ? 13.361 3.075 15.374 1.00 81.88 200 MET A C 1
ATOM 1488 O O . MET A 1 200 ? 13.196 4.130 15.981 1.00 81.88 200 MET A O 1
ATOM 1492 N N . ALA A 1 201 ? 13.781 3.028 14.104 1.00 81.50 201 ALA A N 1
ATOM 1493 C CA . ALA A 1 201 ? 14.034 4.219 13.292 1.00 81.50 201 ALA A CA 1
ATOM 1494 C C . ALA A 1 201 ? 12.754 5.027 13.015 1.00 81.50 201 ALA A C 1
ATOM 1496 O O . ALA A 1 201 ? 12.815 6.230 12.793 1.00 81.50 201 ALA A O 1
ATOM 1497 N N . LEU A 1 202 ? 11.580 4.392 13.108 1.00 84.12 202 LEU A N 1
ATOM 1498 C CA . LEU A 1 202 ? 10.292 5.052 12.922 1.00 84.12 202 LEU A CA 1
ATOM 1499 C C . LEU A 1 202 ? 9.869 5.882 14.141 1.00 84.12 202 LEU A C 1
ATOM 1501 O O . LEU A 1 202 ? 9.172 6.881 13.991 1.00 84.12 202 LEU A O 1
ATOM 1505 N N . VAL A 1 203 ? 10.268 5.472 15.350 1.00 84.50 203 VAL A N 1
ATOM 1506 C CA . VAL A 1 203 ? 9.765 6.026 16.623 1.00 84.50 203 VAL A CA 1
ATOM 1507 C C . VAL A 1 203 ? 9.896 7.554 16.719 1.00 84.50 203 VAL A C 1
ATOM 1509 O O . VAL A 1 203 ? 8.916 8.182 17.119 1.00 84.50 203 VAL A O 1
ATOM 1512 N N . PRO A 1 204 ? 11.015 8.191 16.314 1.00 85.94 204 PRO A N 1
ATOM 1513 C CA . PRO A 1 204 ? 11.141 9.652 16.334 1.00 85.94 204 PRO A CA 1
ATOM 1514 C C . PRO A 1 204 ? 10.125 10.394 15.454 1.00 85.94 204 PRO A C 1
ATOM 1516 O O . PRO A 1 204 ? 9.939 11.599 15.614 1.00 85.94 204 PRO A O 1
ATOM 1519 N N . HIS A 1 205 ? 9.485 9.702 14.511 1.00 85.06 205 HIS A N 1
ATOM 1520 C CA . HIS A 1 205 ? 8.513 10.276 13.584 1.00 85.06 205 HIS A CA 1
ATOM 1521 C C . HIS A 1 205 ? 7.067 10.065 14.020 1.00 85.06 205 HIS A C 1
ATOM 1523 O O . HIS A 1 205 ? 6.169 10.613 13.387 1.00 85.06 205 HIS A O 1
ATOM 1529 N N . VAL A 1 206 ? 6.830 9.293 15.082 1.00 87.19 206 VAL A N 1
ATOM 1530 C CA . VAL A 1 206 ? 5.479 8.985 15.534 1.00 87.19 206 VAL A CA 1
ATOM 1531 C C . VAL A 1 206 ? 5.002 9.999 16.564 1.00 87.19 206 VAL A C 1
ATOM 1533 O O . VAL A 1 206 ? 5.548 10.113 17.661 1.00 87.19 206 VAL A O 1
ATOM 1536 N N . ARG A 1 207 ? 3.903 10.674 16.241 1.00 88.06 207 ARG A N 1
ATOM 1537 C CA . ARG A 1 207 ? 3.139 11.500 17.174 1.00 88.06 207 ARG A CA 1
ATOM 1538 C C . ARG A 1 207 ? 2.320 10.604 18.093 1.00 88.06 207 ARG A C 1
ATOM 1540 O O . ARG A 1 207 ? 1.243 10.129 17.738 1.00 88.06 207 ARG A O 1
ATOM 1547 N N . GLN A 1 208 ? 2.848 10.317 19.276 1.00 82.81 208 GLN A N 1
ATOM 1548 C CA . GLN A 1 208 ? 2.211 9.386 20.207 1.00 82.81 208 GLN A CA 1
ATOM 1549 C C . GLN A 1 208 ? 0.813 9.853 20.639 1.00 82.81 208 GLN A C 1
ATOM 1551 O O . GLN A 1 208 ? -0.081 9.029 20.839 1.00 82.81 208 GLN A O 1
ATOM 1556 N N . GLU A 1 209 ? 0.607 11.164 20.749 1.00 82.88 209 GLU A N 1
ATOM 1557 C CA . GLU A 1 209 ? -0.688 11.751 21.065 1.00 82.88 209 GLU A CA 1
ATOM 1558 C C . GLU A 1 209 ? -1.752 11.397 20.020 1.00 82.88 209 GLU A C 1
ATOM 1560 O O . GLU A 1 209 ? -2.898 11.182 20.396 1.00 82.88 209 GLU A O 1
ATOM 1565 N N . ALA A 1 210 ? -1.367 11.242 18.747 1.00 84.19 210 ALA A N 1
ATOM 1566 C CA . ALA A 1 210 ? -2.256 10.905 17.637 1.00 84.19 210 ALA A CA 1
ATOM 1567 C C . ALA A 1 210 ? -2.699 9.432 17.616 1.00 84.19 210 ALA A C 1
ATOM 1569 O O . ALA A 1 210 ? -3.782 9.122 17.118 1.00 84.19 210 ALA A O 1
ATOM 1570 N N . LEU A 1 211 ? -1.894 8.518 18.167 1.00 82.31 211 LEU A N 1
ATOM 1571 C CA . LEU A 1 211 ? -2.187 7.079 18.144 1.00 82.31 211 LEU A CA 1
ATOM 1572 C C . LEU A 1 211 ? -3.351 6.678 19.056 1.00 82.31 211 LEU A C 1
ATOM 1574 O O . LEU A 1 211 ? -4.015 5.674 18.800 1.00 82.31 211 LEU A O 1
ATOM 1578 N N . ASN A 1 212 ? -3.590 7.450 20.118 1.00 75.06 212 ASN A N 1
ATOM 1579 C CA . ASN A 1 212 ? -4.585 7.136 21.144 1.00 75.06 212 ASN A CA 1
ATOM 1580 C C . ASN A 1 212 ? -5.819 8.046 21.098 1.00 75.06 212 ASN A C 1
ATOM 1582 O O . ASN A 1 212 ? -6.677 7.924 21.973 1.00 75.06 212 ASN A O 1
ATOM 1586 N N . VAL A 1 213 ? -5.926 8.955 20.120 1.00 74.25 213 VAL A N 1
ATOM 1587 C CA . VAL A 1 213 ? -7.108 9.819 20.001 1.00 74.25 213 VAL A CA 1
ATOM 1588 C C . VAL A 1 213 ? -8.309 8.950 19.616 1.00 74.25 213 VAL A C 1
ATOM 1590 O O . VAL A 1 213 ? -8.285 8.328 18.548 1.00 74.25 213 VAL A O 1
ATOM 1593 N N . PRO A 1 214 ? -9.367 8.891 20.445 1.00 68.38 214 PRO A N 1
ATOM 1594 C CA . PRO A 1 214 ? -10.625 8.305 20.022 1.00 68.38 214 PRO A CA 1
ATOM 1595 C C . PRO A 1 214 ? -11.189 9.203 18.925 1.00 68.38 214 PRO A C 1
ATOM 1597 O O . PRO A 1 214 ? -11.557 10.345 19.189 1.00 68.38 214 PRO A O 1
ATOM 1600 N N . VAL A 1 215 ? -11.224 8.709 17.692 1.00 67.88 215 VAL A N 1
ATOM 1601 C CA . VAL A 1 215 ? -11.867 9.440 16.602 1.00 67.88 215 VAL A CA 1
ATOM 1602 C C . VAL A 1 215 ? -13.363 9.144 16.657 1.00 67.88 215 VAL A C 1
ATOM 1604 O O . VAL A 1 215 ? -13.749 7.978 16.781 1.00 67.88 215 VAL A O 1
ATOM 1607 N N . SER A 1 216 ? -14.209 10.177 16.581 1.00 79.75 216 SER A N 1
ATOM 1608 C CA . SER A 1 216 ? -15.646 9.965 16.362 1.00 79.75 216 SER A CA 1
ATOM 1609 C C . SER A 1 216 ? -15.827 9.161 15.075 1.00 79.75 216 SER A C 1
ATOM 1611 O O . SER A 1 216 ? -15.171 9.426 14.067 1.00 79.75 216 SER A O 1
ATOM 1613 N N . ILE A 1 217 ? -16.713 8.165 15.112 1.00 78.69 217 ILE A N 1
ATOM 1614 C CA . ILE A 1 217 ? -17.030 7.335 13.946 1.00 78.69 217 ILE A CA 1
ATOM 1615 C C . ILE A 1 217 ? -17.497 8.226 12.795 1.00 78.69 217 ILE A C 1
ATOM 1617 O O . ILE A 1 217 ? -17.016 8.094 11.673 1.00 78.69 217 ILE A O 1
ATOM 1621 N N . GLU A 1 218 ? -18.403 9.157 13.084 1.00 79.38 218 GLU A N 1
ATOM 1622 C CA . GLU A 1 218 ? -18.973 10.088 12.118 1.00 79.38 218 GLU A CA 1
ATOM 1623 C C . GLU A 1 218 ? -17.901 11.017 11.548 1.00 79.38 218 GLU A C 1
ATOM 1625 O O . GLU A 1 218 ? -17.838 11.212 10.336 1.00 79.38 218 GLU A O 1
ATOM 1630 N N . GLU A 1 219 ? -17.022 11.539 12.405 1.00 78.94 219 GLU A N 1
ATOM 1631 C CA . GLU A 1 219 ? -15.918 12.398 11.990 1.00 78.94 219 GLU A CA 1
ATOM 1632 C C . GLU A 1 219 ? -14.938 11.641 11.086 1.00 78.94 219 GLU A C 1
ATOM 1634 O O . GLU A 1 219 ? -14.632 12.117 9.991 1.00 78.94 219 GLU A O 1
ATOM 1639 N N . TYR A 1 220 ? -14.499 10.444 11.483 1.00 81.75 220 TYR A N 1
ATOM 1640 C CA . TYR A 1 220 ? -13.561 9.641 10.695 1.00 81.75 220 TYR A CA 1
ATOM 1641 C C . TYR A 1 220 ? -14.161 9.256 9.347 1.00 81.75 220 TYR A C 1
ATOM 1643 O O . TYR A 1 220 ? -13.531 9.430 8.307 1.00 81.75 220 TYR A O 1
ATOM 1651 N N . ILE A 1 221 ? -15.416 8.799 9.353 1.00 81.44 221 ILE A N 1
ATOM 1652 C CA . ILE A 1 221 ? -16.147 8.441 8.140 1.00 81.44 221 ILE A CA 1
ATOM 1653 C C . ILE A 1 221 ? -16.302 9.663 7.231 1.00 81.44 221 ILE A C 1
ATOM 1655 O O . ILE A 1 221 ? -16.057 9.548 6.034 1.00 81.44 221 ILE A O 1
ATOM 1659 N N . SER A 1 222 ? -16.643 10.834 7.773 1.00 80.00 222 SER A N 1
ATOM 1660 C CA . SER A 1 222 ? -16.766 12.055 6.970 1.00 80.00 222 SER A CA 1
ATOM 1661 C C . SER A 1 222 ? -15.446 12.457 6.302 1.00 80.00 222 SER A C 1
ATOM 1663 O O . SER A 1 222 ? -15.463 12.871 5.146 1.00 80.00 222 SER A O 1
ATOM 1665 N N . HIS A 1 223 ? -14.305 12.256 6.972 1.00 77.12 223 HIS A N 1
ATOM 1666 C CA . HIS A 1 223 ? -12.982 12.525 6.405 1.00 77.12 223 HIS A CA 1
ATOM 1667 C C . HIS A 1 223 ? -12.602 11.547 5.290 1.00 77.12 223 HIS A C 1
ATOM 1669 O O . HIS A 1 223 ? -12.048 11.968 4.278 1.00 77.12 223 HIS A O 1
ATOM 1675 N N . VAL A 1 224 ? -12.888 10.251 5.455 1.00 81.00 224 VAL A N 1
ATOM 1676 C CA . VAL A 1 224 ? -12.464 9.222 4.485 1.00 81.00 224 VAL A CA 1
ATOM 1677 C C . VAL A 1 224 ? -13.452 9.036 3.326 1.00 81.00 224 VAL A C 1
ATOM 1679 O O . VAL A 1 224 ? -13.048 8.566 2.263 1.00 81.00 224 VAL A O 1
ATOM 1682 N N . GLN A 1 225 ? -14.732 9.396 3.517 1.00 79.12 225 GLN A N 1
ATOM 1683 C CA . GLN A 1 225 ? -15.802 9.317 2.506 1.00 79.12 225 GLN A CA 1
ATOM 1684 C C . GLN A 1 225 ? -16.121 10.652 1.825 1.00 79.12 225 GLN A C 1
ATOM 1686 O O . GLN A 1 225 ? -16.715 10.656 0.747 1.00 79.12 225 GLN A O 1
ATOM 1691 N N . GLY A 1 226 ? -15.809 11.781 2.463 1.00 55.44 226 GLY A N 1
ATOM 1692 C CA . GLY A 1 226 ? -16.097 13.107 1.927 1.00 55.44 226 GLY A CA 1
ATOM 1693 C C . GLY A 1 226 ? -15.305 13.387 0.654 1.00 55.44 226 GLY A C 1
ATOM 1694 O O . GLY A 1 226 ? -14.193 12.885 0.496 1.00 55.44 226 GLY A O 1
ATOM 1695 N N . GLN A 1 227 ? -15.884 14.199 -0.244 1.00 50.00 227 GLN A N 1
ATOM 1696 C CA . GLN A 1 227 ? -15.201 14.761 -1.413 1.00 50.00 227 GLN A CA 1
ATOM 1697 C C . GLN A 1 227 ? -13.797 15.187 -1.001 1.00 50.00 227 GLN A C 1
ATOM 1699 O O . GLN A 1 227 ? -13.631 16.130 -0.231 1.00 50.00 227 GLN A O 1
ATOM 1704 N N . SER A 1 228 ? -12.819 14.422 -1.471 1.00 43.50 228 SER A N 1
ATOM 1705 C CA . SER A 1 228 ? -11.417 14.543 -1.132 1.00 43.50 228 SER A CA 1
ATOM 1706 C C . SER A 1 228 ? -10.985 16.011 -1.193 1.00 43.50 228 SER A C 1
ATOM 1708 O O . SER A 1 228 ? -10.722 16.549 -2.266 1.00 43.50 228 SER A O 1
ATOM 1710 N N . LEU A 1 229 ? -10.858 16.668 -0.035 1.00 44.88 229 LEU A N 1
ATOM 1711 C CA . LEU A 1 229 ? -10.034 17.877 0.077 1.00 44.88 229 LEU A CA 1
ATOM 1712 C C . LEU A 1 229 ? -8.568 17.555 -0.286 1.00 44.88 229 LEU A C 1
ATOM 1714 O O . LEU A 1 229 ? -7.774 18.461 -0.521 1.00 44.88 229 LEU A O 1
ATOM 1718 N N . PHE A 1 230 ? -8.221 16.267 -0.398 1.00 46.06 230 PHE A N 1
ATOM 1719 C CA . PHE A 1 230 ? -6.948 15.766 -0.901 1.00 46.06 230 PHE A CA 1
ATOM 1720 C C . PHE A 1 230 ? -6.868 15.650 -2.433 1.00 46.06 230 PHE A C 1
ATOM 1722 O O . PHE A 1 230 ? -5.757 15.536 -2.934 1.00 46.06 230 PHE A O 1
ATOM 1729 N N . ASN A 1 231 ? -7.960 15.836 -3.195 1.00 40.09 231 ASN A N 1
ATOM 1730 C CA . ASN A 1 231 ? -7.894 16.039 -4.655 1.00 40.09 231 ASN A CA 1
ATOM 1731 C C . ASN A 1 231 ? -7.236 17.391 -5.007 1.00 40.09 231 ASN A C 1
ATOM 1733 O O . ASN A 1 231 ? -7.129 17.750 -6.175 1.00 40.09 231 ASN A O 1
ATOM 1737 N N . LEU A 1 232 ? -6.819 18.156 -3.991 1.00 45.16 232 LEU A N 1
ATOM 1738 C CA . LEU A 1 232 ? -6.147 19.445 -4.097 1.00 45.16 232 LEU A CA 1
ATOM 1739 C C . LEU A 1 232 ? -4.929 19.571 -3.170 1.00 45.16 232 LEU A C 1
ATOM 1741 O O . LEU A 1 232 ? -4.476 20.693 -2.933 1.00 45.16 232 LEU A O 1
ATOM 1745 N N . LYS A 1 233 ? -4.329 18.475 -2.674 1.00 45.56 233 LYS A N 1
ATOM 1746 C CA . LYS A 1 233 ? -2.915 18.597 -2.287 1.00 45.56 233 LYS A CA 1
ATOM 1747 C C . LYS A 1 233 ? -2.120 18.701 -3.586 1.00 45.56 233 LYS A C 1
ATOM 1749 O O . LYS A 1 233 ? -1.681 17.706 -4.147 1.00 45.56 233 LYS A O 1
ATOM 1754 N N . LEU A 1 234 ? -1.977 19.942 -4.062 1.00 45.00 234 LEU A N 1
ATOM 1755 C CA . LEU A 1 234 ? -0.891 20.350 -4.944 1.00 45.00 234 LEU A CA 1
ATOM 1756 C C . LEU A 1 234 ? 0.367 19.627 -4.465 1.00 45.00 234 LEU A C 1
ATOM 1758 O O . LEU A 1 234 ? 0.645 19.631 -3.260 1.00 45.00 234 LEU A O 1
ATOM 1762 N N . HIS A 1 235 ? 1.086 18.999 -5.398 1.00 51.22 235 HIS A N 1
ATOM 1763 C CA . HIS A 1 235 ? 2.390 18.390 -5.154 1.00 51.22 235 HIS A CA 1
ATOM 1764 C C . HIS A 1 235 ? 3.175 19.268 -4.168 1.00 51.22 235 HIS A C 1
ATOM 1766 O O . HIS A 1 235 ? 3.137 20.495 -4.292 1.00 51.22 235 HIS A O 1
ATOM 1772 N N . ARG A 1 236 ? 3.862 18.703 -3.169 1.00 51.62 236 ARG A N 1
ATOM 1773 C CA . ARG A 1 236 ? 4.549 19.512 -2.139 1.00 51.62 236 ARG A CA 1
ATOM 1774 C C . ARG A 1 236 ? 5.484 20.563 -2.766 1.00 51.62 236 ARG A C 1
ATOM 1776 O O . ARG A 1 236 ? 5.586 21.675 -2.251 1.00 51.62 236 ARG A O 1
ATOM 1783 N N . ALA A 1 237 ? 6.050 20.261 -3.942 1.00 43.94 237 ALA A N 1
ATOM 1784 C CA . ALA A 1 237 ? 6.820 21.203 -4.766 1.00 43.94 237 ALA A CA 1
ATOM 1785 C C . ALA A 1 237 ? 5.997 22.384 -5.333 1.00 43.94 237 ALA A C 1
ATOM 1787 O O . ALA A 1 237 ? 6.500 23.496 -5.458 1.00 43.94 237 ALA A O 1
ATOM 1788 N N . CYS A 1 238 ? 4.712 22.189 -5.625 1.00 45.56 238 CYS A N 1
ATOM 1789 C CA . CYS A 1 238 ? 3.787 23.239 -6.055 1.00 45.56 238 CYS A CA 1
ATOM 1790 C C . CYS A 1 238 ? 3.435 24.197 -4.883 1.00 45.56 238 CYS A C 1
ATOM 1792 O O . CYS A 1 238 ? 3.265 25.391 -5.116 1.00 45.56 238 CYS A O 1
ATOM 1794 N N . ASN A 1 239 ? 3.518 23.759 -3.614 1.00 44.09 239 ASN A N 1
ATOM 1795 C CA . ASN A 1 239 ? 3.542 24.670 -2.448 1.00 44.09 239 ASN A CA 1
ATOM 1796 C C . ASN A 1 239 ? 4.885 25.408 -2.255 1.00 44.09 239 ASN A C 1
ATOM 1798 O O . ASN A 1 239 ? 4.933 26.411 -1.545 1.00 44.09 239 ASN A O 1
ATOM 1802 N N . ALA A 1 240 ? 5.964 24.945 -2.892 1.00 49.16 240 ALA A N 1
ATOM 1803 C CA . ALA A 1 240 ? 7.288 25.572 -2.864 1.00 49.16 240 ALA A CA 1
ATOM 1804 C C . ALA A 1 240 ? 7.546 26.531 -4.049 1.00 49.16 240 ALA A C 1
ATOM 1806 O O . ALA A 1 240 ? 8.660 27.032 -4.195 1.00 49.16 240 ALA A O 1
ATOM 1807 N N . GLY A 1 241 ? 6.529 26.822 -4.875 1.00 42.25 241 GLY A N 1
ATOM 1808 C CA . GLY A 1 241 ? 6.600 27.839 -5.932 1.00 42.25 241 GLY A CA 1
ATOM 1809 C C . GLY A 1 241 ? 6.740 27.325 -7.371 1.00 42.25 241 GLY A C 1
ATOM 1810 O O . GLY A 1 241 ? 7.086 28.114 -8.249 1.00 42.25 241 GLY A O 1
ATOM 1811 N N . CYS A 1 242 ? 6.476 26.044 -7.655 1.00 46.22 242 CYS A N 1
ATOM 1812 C CA . CYS A 1 242 ? 6.390 25.570 -9.044 1.00 46.22 242 CYS A CA 1
ATOM 1813 C C . CYS A 1 242 ? 5.193 26.195 -9.790 1.00 46.22 242 CYS A C 1
ATOM 1815 O O . CYS A 1 242 ? 4.100 26.329 -9.240 1.00 46.22 242 CYS A O 1
ATOM 1817 N N . SER A 1 243 ? 5.388 26.565 -11.062 1.00 46.72 243 SER A N 1
ATOM 1818 C CA . SER A 1 243 ? 4.331 27.125 -11.913 1.00 46.72 243 SER A CA 1
ATOM 1819 C C . SER A 1 243 ? 3.251 26.084 -12.218 1.00 46.72 243 SER A C 1
ATOM 1821 O O . SER A 1 243 ? 3.572 24.957 -12.601 1.00 46.72 243 SER A O 1
ATOM 1823 N N . ALA A 1 244 ? 1.983 26.490 -12.117 1.00 47.19 244 ALA A N 1
ATOM 1824 C CA . ALA A 1 244 ? 0.813 25.631 -12.323 1.00 47.19 244 ALA A CA 1
ATOM 1825 C C . ALA A 1 244 ? 0.821 24.869 -13.665 1.00 47.19 244 ALA A C 1
ATOM 1827 O O . ALA A 1 244 ? 0.343 23.742 -13.719 1.00 47.19 244 ALA A O 1
ATOM 1828 N N . ASP A 1 245 ? 1.437 25.427 -14.712 1.00 47.75 245 ASP A N 1
ATOM 1829 C CA . ASP A 1 245 ? 1.448 24.846 -16.063 1.00 47.75 245 ASP A CA 1
ATOM 1830 C C . ASP A 1 245 ? 2.321 23.582 -16.218 1.00 47.75 245 ASP A C 1
ATOM 1832 O O . ASP A 1 245 ? 2.235 22.901 -17.237 1.00 47.75 245 ASP A O 1
ATOM 1836 N N . GLY A 1 246 ? 3.155 23.246 -15.225 1.00 47.34 246 GLY A N 1
ATOM 1837 C CA . GLY A 1 246 ? 3.981 22.026 -15.221 1.00 47.34 246 GLY A CA 1
ATOM 1838 C C . GLY A 1 246 ? 3.511 20.938 -14.248 1.00 47.34 246 GLY A C 1
ATOM 1839 O O . GLY A 1 246 ? 4.061 19.841 -14.250 1.00 47.34 246 GLY A O 1
ATOM 1840 N N . CYS A 1 247 ? 2.517 21.234 -13.406 1.00 44.47 247 CYS A N 1
ATOM 1841 C CA . CYS A 1 247 ? 2.018 20.344 -12.356 1.00 44.47 247 CYS A CA 1
ATOM 1842 C C . CYS A 1 247 ? 0.799 19.601 -12.934 1.00 44.47 247 CYS A C 1
ATOM 1844 O O . CYS A 1 247 ? -0.345 19.920 -12.610 1.00 44.47 247 CYS A O 1
ATOM 1846 N N . ALA A 1 248 ? 1.024 18.669 -13.870 1.00 39.00 248 ALA A N 1
ATOM 1847 C CA . ALA A 1 248 ? -0.036 17.741 -14.255 1.00 39.00 248 ALA A CA 1
ATOM 1848 C C . ALA A 1 248 ? -0.439 16.978 -12.990 1.00 39.00 248 ALA A C 1
ATOM 1850 O O . ALA A 1 248 ? 0.419 16.413 -12.314 1.00 39.00 248 ALA A O 1
ATOM 1851 N N . VAL A 1 249 ? -1.723 17.038 -12.641 1.00 40.97 249 VAL A N 1
ATOM 1852 C CA . VAL A 1 249 ? -2.298 16.243 -11.555 1.00 40.97 249 VAL A CA 1
ATOM 1853 C C . VAL A 1 249 ? -1.991 14.780 -11.880 1.00 40.97 249 VAL A C 1
ATOM 1855 O O . VAL A 1 249 ? -2.528 14.253 -12.854 1.00 40.97 249 VAL A O 1
ATOM 1858 N N . GLN A 1 250 ? -1.059 14.188 -11.133 1.00 36.66 250 GLN A N 1
ATOM 1859 C CA . GLN A 1 250 ? -0.803 12.750 -11.111 1.00 36.66 250 GLN A CA 1
ATOM 1860 C C . GLN A 1 250 ? -1.671 12.115 -10.033 1.00 36.66 250 GLN A C 1
ATOM 1862 O O . GLN A 1 250 ? -1.751 12.708 -8.931 1.00 36.66 250 GLN A O 1
#

Foldseek 3Di:
DDLPAEAEDEDWDEKAACVRLVHDPDPQGIWDFAADPVRDTDSVRTHQQVNVVVCCLVPPDQSHAYEYEEWYAAADDSHDLAPPSCQSHNYKYKYWYADNPDDDDPQTCLLVQLLLLLLQVCLVLVNQKFFQQLSQLSSCVSCCQFQVVRIDMDMDTHHPHDSRVHIDPDRDDHPDDGLVLVQADPVGGNPCSVVSVHDPSNRVRTPSVSSPDDDDSVRSCCSSVPDPPPLPPQDVVVVVPDDPVPRDSD

pLDDT: mean 82.48, std 16.39, range [36.66, 98.31]

Radius of gyration: 18.58 Å; chains: 1; bounding box: 44×44×52 Å

Secondary structure (DSSP, 8-state):
--SS-EEEEEEEE-EE-TTTTT--SSS---EEE---TTS---GGGEEEHHHHHHHHHHHS-TTSEEEEEEEESSSS-S----SGGGTTS-EEEEEEEE-TTS-----TTHHHHHHHHHHHHHHHTT-S--BHHHHHHHHHHHHHHHHTT-EEEEEEEPTT--TTTSBPS-PPPTT---HHHHHEETTEE-TTGGGGT--GGGGGG--HHHHT----HHHHHHHHHSS-GGGG---TTGGGT--GGG----

Sequence (250 aa):
CGPDDVYVLYFAGHGMDAKDAGAQADGAGSSFVLVDKNGLVSSSTLLPGGELCSAVLGGVRPETRVLFIVDTCHSSTPLDLQDGHWEDRQVVAVSGTQDPHLVEEDRGCIFTHALLLAVDKLSKVGRENYSVGMLFNAALHENELVFSGKQDLTVQPAPRFSVDAMAWPLVPPPGYQAPLSRCSGPEGFRGDAARRAVSMALVPHVRQEALNVPVSIEEYISHVQGQSLFNLKLHRACNAGCSADGCAVQ

Organism: NCBI:txid1333877